Protein AF-A0A2N2NJA1-F1 (afdb_monomer_lite)

Structure (mmCIF, N/CA/C/O backbone):
data_AF-A0A2N2NJA1-F1
#
_entry.id   AF-A0A2N2NJA1-F1
#
loop_
_atom_site.group_PDB
_atom_site.id
_atom_site.type_symbol
_atom_site.label_atom_id
_atom_site.label_alt_id
_atom_site.label_comp_id
_atom_site.label_asym_id
_atom_site.label_entity_id
_atom_site.label_seq_id
_atom_site.pdbx_PDB_ins_code
_atom_site.Cartn_x
_atom_site.Cartn_y
_atom_site.Cartn_z
_atom_site.occupancy
_atom_site.B_iso_or_equiv
_atom_site.auth_seq_id
_atom_site.auth_comp_id
_atom_site.auth_asym_id
_atom_site.auth_atom_id
_atom_site.pdbx_PDB_model_num
ATOM 1 N N . MET A 1 1 ? 4.475 19.024 49.375 1.00 38.53 1 MET A N 1
ATOM 2 C CA . MET A 1 1 ? 3.681 17.784 49.517 1.00 38.53 1 MET A CA 1
ATOM 3 C C . MET A 1 1 ? 2.568 17.840 48.482 1.00 38.53 1 MET A C 1
ATOM 5 O O . MET A 1 1 ? 1.763 18.759 48.555 1.00 38.53 1 MET A O 1
ATOM 9 N N . GLN A 1 2 ? 2.569 16.959 47.482 1.00 40.44 2 GLN A N 1
ATOM 10 C CA . GLN A 1 2 ? 1.520 16.922 46.457 1.00 40.44 2 GLN A CA 1
ATOM 11 C C . GLN A 1 2 ? 0.350 16.082 46.986 1.00 40.44 2 GLN A C 1
ATOM 13 O O . GLN A 1 2 ? 0.560 14.959 47.439 1.00 40.44 2 GLN A O 1
ATOM 18 N N . LYS A 1 3 ? -0.854 16.667 47.030 1.00 52.31 3 LYS A N 1
ATOM 19 C CA . LYS A 1 3 ? -2.082 15.993 47.488 1.00 52.31 3 LYS A CA 1
ATOM 20 C C . LYS A 1 3 ? -2.461 14.851 46.528 1.00 52.31 3 LYS A C 1
ATOM 22 O O . LYS A 1 3 ? -2.236 15.004 45.327 1.00 52.31 3 LYS A O 1
ATOM 27 N N . PRO A 1 4 ? -3.072 13.757 47.019 1.00 56.44 4 PRO A N 1
ATOM 28 C CA . PRO A 1 4 ? -3.622 12.726 46.154 1.00 56.44 4 PRO A CA 1
ATOM 29 C C . PRO A 1 4 ? -4.902 13.281 45.522 1.00 56.44 4 PRO A C 1
ATOM 31 O O . PRO A 1 4 ? -5.932 13.390 46.183 1.00 56.44 4 PRO A O 1
ATOM 34 N N . ASN A 1 5 ? -4.822 13.681 44.257 1.00 60.69 5 ASN A N 1
ATOM 35 C CA . ASN A 1 5 ? -6.007 13.897 43.439 1.00 60.69 5 ASN A CA 1
ATOM 36 C C . ASN A 1 5 ? -6.287 12.561 42.762 1.00 60.69 5 ASN A C 1
ATOM 38 O O . ASN A 1 5 ? -5.685 12.236 41.738 1.00 60.69 5 ASN A O 1
ATOM 42 N N . THR A 1 6 ? -7.110 11.736 43.395 1.00 80.25 6 THR A N 1
ATOM 43 C CA . THR A 1 6 ? -7.507 10.454 42.823 1.00 80.25 6 THR A CA 1
ATOM 44 C C . THR A 1 6 ? -8.444 10.739 41.652 1.00 80.25 6 THR A C 1
ATOM 46 O O . THR A 1 6 ? -9.477 11.371 41.812 1.00 80.25 6 THR A O 1
ATOM 49 N N . VAL A 1 7 ? -8.049 10.346 40.445 1.00 90.50 7 VAL A N 1
ATOM 50 C CA . VAL A 1 7 ? -8.940 10.316 39.276 1.00 90.50 7 VAL A CA 1
ATOM 51 C C . VAL A 1 7 ? -9.662 8.974 39.315 1.00 90.50 7 VAL A C 1
ATOM 53 O O . VAL A 1 7 ? -8.990 7.961 39.492 1.00 90.50 7 VAL A O 1
ATOM 56 N N . GLN A 1 8 ? -10.981 8.937 39.152 1.00 91.88 8 GLN A N 1
ATOM 57 C CA . GLN A 1 8 ? -11.720 7.713 38.854 1.00 91.88 8 GLN A CA 1
ATOM 58 C C . GLN A 1 8 ? -11.990 7.631 37.357 1.00 91.88 8 GLN A C 1
ATOM 60 O O . GLN A 1 8 ? -12.414 8.604 36.737 1.00 91.88 8 GLN A O 1
ATOM 65 N N . TRP A 1 9 ? -11.782 6.447 36.801 1.00 95.06 9 TRP A N 1
ATOM 66 C CA . TRP A 1 9 ? -12.077 6.133 35.416 1.00 95.06 9 TRP A CA 1
ATOM 67 C C . TRP A 1 9 ? -13.339 5.289 35.337 1.00 95.06 9 TRP A C 1
ATOM 69 O O . TRP A 1 9 ? -13.495 4.309 36.071 1.00 95.06 9 TRP A O 1
ATOM 79 N N . THR A 1 10 ? -14.237 5.662 34.436 1.00 95.94 10 THR A N 1
ATOM 80 C CA . THR A 1 10 ? -15.473 4.928 34.171 1.00 95.94 10 THR A CA 1
ATOM 81 C C . THR A 1 10 ? -15.670 4.739 32.678 1.00 95.94 10 THR A C 1
ATOM 83 O O . THR A 1 10 ? -15.281 5.578 31.870 1.00 95.94 10 THR A O 1
ATOM 86 N N . SER A 1 11 ? -16.281 3.626 32.313 1.00 97.81 11 SER A N 1
ATOM 87 C CA . SER A 1 11 ? -16.855 3.382 31.007 1.00 97.81 11 SER A CA 1
ATOM 88 C C . SER A 1 11 ? -18.371 3.508 31.103 1.00 97.81 11 SER A C 1
ATOM 90 O O . SER A 1 11 ? -18.987 2.924 31.994 1.00 97.81 11 SER A O 1
ATOM 92 N N . SER A 1 12 ? -18.992 4.177 30.131 1.00 97.94 12 SER A N 1
ATOM 93 C CA . SER A 1 12 ? -20.454 4.189 29.980 1.00 97.94 12 SER A CA 1
ATOM 94 C C . SER A 1 12 ? -21.080 2.802 29.798 1.00 97.94 12 SER A C 1
ATOM 96 O O . SER A 1 12 ? -22.295 2.674 29.920 1.00 97.94 12 SER A O 1
ATOM 98 N N . ARG A 1 13 ? -20.276 1.788 29.456 1.00 97.31 13 ARG A N 1
ATOM 99 C CA . ARG A 1 13 ? -20.722 0.420 29.185 1.00 97.31 13 ARG A CA 1
ATOM 100 C C . ARG A 1 13 ? -20.289 -0.563 30.271 1.00 97.31 13 ARG A C 1
ATOM 102 O O . ARG A 1 13 ? -21.119 -1.344 30.721 1.00 97.31 13 ARG A O 1
ATOM 109 N N . ASP A 1 14 ? -19.041 -0.466 30.730 1.00 97.69 14 ASP A N 1
ATOM 110 C CA . ASP A 1 14 ? -18.463 -1.434 31.679 1.00 97.69 14 ASP A CA 1
ATOM 111 C C . ASP A 1 14 ? -18.430 -0.937 33.133 1.00 97.69 14 ASP A C 1
ATOM 113 O O . ASP A 1 14 ? -18.094 -1.686 34.047 1.00 97.69 14 ASP A O 1
ATOM 117 N N . GLY A 1 15 ? -18.803 0.320 33.386 1.00 96.88 15 GLY A N 1
ATOM 118 C CA . GLY A 1 15 ? -18.785 0.893 34.730 1.00 96.88 15 GLY A CA 1
ATOM 119 C C . GLY A 1 15 ? -17.382 1.306 35.181 1.00 96.88 15 GLY A C 1
ATOM 120 O O . GLY A 1 15 ? -16.620 1.877 34.406 1.00 96.88 15 GLY A O 1
ATOM 121 N N . ILE A 1 16 ? -17.052 1.115 36.461 1.00 94.88 16 ILE A N 1
ATOM 122 C CA . ILE A 1 16 ? -15.788 1.601 37.043 1.00 94.88 16 ILE A CA 1
ATOM 123 C C . ILE A 1 16 ? -14.611 0.774 36.519 1.00 94.88 16 ILE A C 1
ATOM 125 O O . ILE A 1 16 ? -14.567 -0.435 36.715 1.00 94.88 16 ILE A O 1
ATOM 129 N N . LEU A 1 17 ? -13.630 1.452 35.921 1.00 95.50 17 LEU A N 1
ATOM 130 C CA . LEU A 1 17 ? -12.418 0.840 35.367 1.00 95.50 17 LEU A CA 1
ATOM 131 C C . LEU A 1 17 ? -11.232 0.882 36.338 1.00 95.50 17 LEU A C 1
ATOM 133 O O . LEU A 1 17 ? -10.314 0.074 36.238 1.00 95.50 17 LEU A O 1
ATOM 137 N N . GLY A 1 18 ? -11.227 1.838 37.270 1.00 92.44 18 GLY A N 1
ATOM 138 C CA . GLY A 1 18 ? -10.172 1.976 38.272 1.00 92.44 18 GLY A CA 1
ATOM 139 C C . GLY A 1 18 ? -9.941 3.417 38.711 1.00 92.44 18 GLY A C 1
ATOM 140 O O . GLY A 1 18 ? -10.700 4.323 38.361 1.00 92.44 18 GLY A O 1
ATOM 141 N N . THR A 1 19 ? -8.877 3.633 39.485 1.00 90.75 19 THR A N 1
ATOM 142 C CA . THR A 1 19 ? -8.461 4.958 39.957 1.00 90.75 19 THR A CA 1
ATOM 143 C C . THR A 1 19 ? -6.969 5.206 39.726 1.00 90.75 19 THR A C 1
ATOM 145 O O . THR A 1 19 ? -6.176 4.270 39.655 1.00 90.75 19 THR A O 1
ATOM 148 N N . GLY A 1 20 ? -6.579 6.477 39.620 1.00 88.69 20 GLY A N 1
ATOM 149 C CA . GLY A 1 20 ? -5.194 6.912 39.427 1.00 88.69 20 GLY A CA 1
ATOM 150 C C . GLY A 1 20 ? -4.976 7.692 38.132 1.00 88.69 20 GLY A C 1
ATOM 151 O O . GLY A 1 20 ? -5.863 7.808 37.293 1.00 88.69 20 GLY A O 1
ATOM 152 N N . HIS A 1 21 ? -3.778 8.254 37.968 1.00 88.44 21 HIS A N 1
ATOM 153 C CA . HIS A 1 21 ? -3.430 9.033 36.771 1.00 88.44 21 HIS A CA 1
ATOM 154 C C . HIS A 1 21 ? -3.369 8.184 35.495 1.00 88.44 21 HIS A C 1
ATOM 156 O O . HIS A 1 21 ? -3.568 8.710 34.405 1.00 88.44 21 HIS A O 1
ATOM 162 N N . ILE A 1 22 ? -3.084 6.889 35.641 1.00 89.38 22 ILE A N 1
ATOM 163 C CA . ILE A 1 22 ? -3.019 5.901 34.567 1.00 89.38 22 ILE A CA 1
ATOM 164 C C . ILE A 1 22 ? -3.799 4.678 35.043 1.00 89.38 22 ILE A C 1
ATOM 166 O O . ILE A 1 22 ? -3.630 4.251 36.186 1.00 89.38 22 ILE A O 1
ATOM 170 N N . ILE A 1 23 ? -4.615 4.113 34.159 1.00 93.00 23 ILE A N 1
ATOM 171 C CA . ILE A 1 23 ? -5.226 2.793 34.325 1.00 93.00 23 ILE A CA 1
ATOM 172 C C . ILE A 1 23 ? -4.765 1.878 33.192 1.00 93.00 23 ILE A C 1
ATOM 174 O O . ILE A 1 23 ? -4.413 2.335 32.105 1.00 93.00 23 ILE A O 1
ATOM 178 N N . THR A 1 24 ? -4.768 0.577 33.448 1.00 94.31 24 THR A N 1
ATOM 179 C CA . THR A 1 24 ? -4.559 -0.453 32.430 1.00 94.31 24 THR A CA 1
ATOM 180 C C . THR A 1 24 ? -5.738 -1.404 32.512 1.00 94.31 24 THR A C 1
ATOM 182 O O . THR A 1 24 ? -6.000 -1.960 33.574 1.00 94.31 24 THR A O 1
ATOM 185 N N . VAL A 1 25 ? -6.460 -1.545 31.404 1.00 93.25 25 VAL A N 1
ATOM 186 C CA . VAL A 1 25 ? -7.663 -2.374 31.279 1.00 93.25 25 VAL A CA 1
ATOM 187 C C . VAL A 1 25 ? -7.468 -3.247 30.047 1.00 93.25 25 VAL A C 1
ATOM 189 O O . VAL A 1 25 ? -6.997 -2.751 29.023 1.00 93.25 25 VAL A O 1
ATOM 192 N N . SER A 1 26 ? -7.774 -4.537 30.148 1.00 91.50 26 SER A N 1
ATOM 193 C CA . SER A 1 26 ? -7.537 -5.519 29.074 1.00 91.50 26 SER A CA 1
ATOM 194 C C . SER A 1 26 ? -8.806 -6.237 28.614 1.00 91.50 26 SER A C 1
ATOM 196 O O . SER A 1 26 ? -8.737 -7.132 27.779 1.00 91.50 26 SER A O 1
ATOM 198 N N . ASP A 1 27 ? -9.947 -5.876 29.188 1.00 90.25 27 ASP A N 1
ATOM 199 C CA . ASP A 1 27 ? -11.196 -6.631 29.150 1.00 90.25 27 ASP A CA 1
ATOM 200 C C . ASP A 1 27 ? -12.423 -5.728 28.949 1.00 90.25 27 ASP A C 1
ATOM 202 O O . ASP A 1 27 ? -13.521 -6.072 29.383 1.00 90.25 27 ASP A O 1
ATOM 206 N N . LEU A 1 28 ? -12.254 -4.585 28.266 1.00 95.69 28 LEU A N 1
ATOM 207 C CA . LEU A 1 28 ? -13.400 -3.784 27.833 1.00 95.69 28 LEU A CA 1
ATOM 208 C C . LEU A 1 28 ? -14.323 -4.627 26.944 1.00 95.69 28 LEU A C 1
ATOM 210 O O . LEU A 1 28 ? -13.854 -5.350 26.060 1.00 95.69 28 LEU A O 1
ATOM 214 N N . SER A 1 29 ? -15.631 -4.540 27.181 1.00 95.38 29 SER A N 1
ATOM 215 C CA . SER A 1 29 ? -16.606 -5.288 26.383 1.00 95.38 29 SER A CA 1
ATOM 216 C C . SER A 1 29 ? -16.681 -4.763 24.943 1.00 95.38 29 SER A C 1
ATOM 218 O O . SER A 1 29 ? -16.246 -3.666 24.638 1.00 95.38 29 SER A O 1
ATOM 220 N N . ILE A 1 30 ? -17.225 -5.550 24.015 1.00 93.25 30 ILE A N 1
ATOM 221 C CA . ILE A 1 30 ? -17.385 -5.118 22.617 1.00 93.25 30 ILE A CA 1
ATOM 222 C C . ILE A 1 30 ? -18.479 -4.047 22.529 1.00 93.25 30 ILE A C 1
ATOM 224 O O . ILE A 1 30 ? -19.576 -4.244 23.065 1.00 93.25 30 ILE A O 1
ATOM 228 N N . GLY A 1 31 ? -18.211 -2.959 21.809 1.00 93.94 31 GLY A N 1
ATOM 229 C CA . GLY A 1 31 ? -19.130 -1.870 21.488 1.00 93.94 31 GLY A CA 1
ATOM 230 C C . GLY A 1 31 ? -18.516 -0.482 21.686 1.00 93.94 31 GLY A C 1
ATOM 231 O O . GLY A 1 31 ? -17.320 -0.319 21.904 1.00 93.94 31 GLY A O 1
ATOM 232 N N . VAL A 1 32 ? -19.356 0.552 21.624 1.00 96.19 32 VAL A N 1
ATOM 233 C CA . VAL A 1 32 ? -18.946 1.940 21.884 1.00 96.19 32 VAL A CA 1
ATOM 234 C C . VAL A 1 32 ? -18.864 2.207 23.392 1.00 96.19 32 VAL A C 1
ATOM 236 O O . VAL A 1 32 ? -19.832 1.983 24.125 1.00 96.19 32 VAL A O 1
ATOM 239 N N . HIS A 1 33 ? -17.736 2.762 23.845 1.00 97.94 33 HIS A N 1
ATOM 240 C CA . HIS A 1 33 ? -17.514 3.234 25.212 1.00 97.94 33 HIS A CA 1
ATOM 241 C C . HIS A 1 33 ? -17.271 4.738 25.202 1.00 97.94 33 HIS A C 1
ATOM 243 O O . HIS A 1 33 ? -16.415 5.244 24.478 1.00 97.94 33 HIS A O 1
ATOM 249 N N . ARG A 1 34 ? -17.949 5.453 26.098 1.00 97.81 34 ARG A N 1
ATOM 250 C CA . ARG A 1 34 ? -17.476 6.747 26.577 1.00 97.81 34 ARG A CA 1
ATOM 251 C C . ARG A 1 34 ? -16.635 6.493 27.821 1.00 97.81 34 ARG A C 1
ATOM 253 O O . ARG A 1 34 ? -17.175 6.092 28.852 1.00 97.81 34 ARG A O 1
ATOM 260 N N . ILE A 1 35 ? -15.326 6.673 27.696 1.00 97.94 35 ILE A N 1
ATOM 261 C CA . ILE A 1 35 ? -14.374 6.557 28.798 1.00 97.94 35 ILE A CA 1
ATOM 262 C C . ILE A 1 35 ? -14.242 7.932 29.433 1.00 97.94 35 ILE A C 1
ATOM 264 O O . ILE A 1 35 ? -13.828 8.880 28.770 1.00 97.94 35 ILE A O 1
ATOM 268 N N . GLN A 1 36 ? -14.619 8.042 30.700 1.00 95.94 36 GLN A N 1
ATOM 269 C CA . GLN A 1 36 ? -14.638 9.286 31.454 1.00 95.94 36 GLN A CA 1
ATOM 270 C C . GLN A 1 36 ? -13.649 9.210 32.613 1.00 95.94 36 GLN A C 1
ATOM 272 O O . GLN A 1 36 ? -13.695 8.273 33.414 1.00 95.94 36 GLN A O 1
ATOM 277 N N . ALA A 1 37 ? -12.793 10.222 32.710 1.00 95.06 37 ALA A N 1
ATOM 278 C CA . ALA A 1 37 ? -11.932 10.457 33.857 1.00 95.06 37 ALA A CA 1
ATOM 279 C C . ALA A 1 37 ? -12.557 11.565 34.705 1.00 95.06 37 ALA A C 1
ATOM 281 O O . ALA A 1 37 ? -12.889 12.623 34.175 1.00 95.06 37 ALA A O 1
ATOM 282 N N . GLU A 1 38 ? -12.706 11.348 36.007 1.00 92.75 38 GLU A N 1
ATOM 283 C CA . GLU A 1 38 ? -13.283 12.333 36.919 1.00 92.75 38 GLU A CA 1
ATOM 284 C C . GLU A 1 38 ? -12.456 12.467 38.202 1.00 92.75 38 GLU A C 1
ATOM 286 O O . GLU A 1 38 ? -12.066 11.469 38.806 1.00 92.75 38 GLU A O 1
ATOM 291 N N . LEU A 1 39 ? -12.187 13.700 38.643 1.00 90.75 39 LEU A N 1
ATOM 292 C CA . LEU A 1 39 ? -11.488 13.948 39.905 1.00 90.75 39 LEU A CA 1
ATOM 293 C C . LEU A 1 39 ? -12.386 13.662 41.119 1.00 90.75 39 LEU A C 1
ATOM 295 O O . LEU A 1 39 ? -13.427 14.296 41.296 1.00 90.75 39 LEU A O 1
ATOM 299 N N . CYS A 1 40 ? -11.922 12.788 42.013 1.00 83.44 40 CYS A N 1
ATOM 300 C CA . CYS A 1 40 ? -12.474 12.579 43.349 1.00 83.44 40 CYS A CA 1
ATOM 301 C C . CYS A 1 40 ? -11.474 12.968 44.450 1.00 83.44 40 CYS A C 1
ATOM 303 O O . CYS A 1 40 ? -10.266 13.112 44.229 1.00 83.44 40 CYS A O 1
ATOM 305 N N . ASN A 1 41 ? -11.988 13.186 45.661 1.00 79.62 41 ASN A N 1
ATOM 306 C CA . ASN A 1 41 ? -11.155 13.411 46.838 1.00 79.62 41 ASN A CA 1
ATOM 307 C C . ASN A 1 41 ? -10.485 12.099 47.296 1.00 79.62 41 ASN A C 1
ATOM 309 O O . ASN A 1 41 ? -10.813 11.012 46.830 1.00 79.62 41 ASN A O 1
ATOM 313 N N . SER A 1 42 ? -9.587 12.179 48.280 1.00 75.00 42 SER A N 1
ATOM 314 C CA . SER A 1 42 ? -8.864 11.013 48.813 1.00 75.00 42 SER A CA 1
ATOM 315 C C . SER A 1 42 ? -9.744 9.928 49.453 1.00 75.00 42 SER A C 1
ATOM 317 O O . SER A 1 42 ? -9.226 8.880 49.826 1.00 75.00 42 SER A O 1
ATOM 319 N N . GLN A 1 43 ? -11.038 10.189 49.643 1.00 77.06 43 GLN A N 1
ATOM 320 C CA . GLN A 1 43 ? -12.034 9.249 50.161 1.00 77.06 43 GLN A CA 1
ATOM 321 C C . GLN A 1 43 ? -12.884 8.633 49.033 1.00 77.06 43 GLN A C 1
ATOM 323 O O . GLN A 1 43 ? -13.770 7.833 49.313 1.00 77.06 43 GLN A O 1
ATOM 328 N N . GLY A 1 44 ? -12.603 8.970 47.767 1.00 75.06 44 GLY A N 1
ATOM 329 C CA . GLY A 1 44 ? -13.356 8.511 46.599 1.00 75.06 44 GLY A CA 1
ATOM 330 C C . GLY A 1 44 ? -14.627 9.316 46.325 1.00 75.06 44 GLY A C 1
ATOM 331 O O . GLY A 1 44 ? -15.430 8.915 45.489 1.00 75.06 44 GLY A O 1
ATOM 332 N N . GLU A 1 45 ? -14.827 10.445 47.005 1.00 81.81 45 GLU A N 1
ATOM 333 C CA . GLU A 1 45 ? -16.034 11.254 46.852 1.00 81.81 45 GLU A CA 1
ATOM 334 C C . GLU A 1 45 ? -15.857 12.292 45.743 1.00 81.81 45 GLU A C 1
ATOM 336 O O . GLU A 1 45 ? -14.848 13.006 45.674 1.00 81.81 45 GLU A O 1
ATOM 341 N N . PHE A 1 46 ? -16.865 12.396 44.883 1.00 83.00 46 PHE A N 1
ATOM 342 C CA . PHE A 1 46 ? -16.923 13.395 43.824 1.00 83.00 46 PHE A CA 1
ATOM 343 C C . PHE A 1 46 ? -17.462 14.718 44.342 1.00 83.00 46 PHE A C 1
ATOM 345 O O . PHE A 1 46 ? -18.216 14.784 45.314 1.00 83.00 46 PHE A O 1
ATOM 352 N N . THR A 1 47 ? -17.119 15.800 43.646 1.00 77.88 47 THR A N 1
ATOM 353 C CA . THR A 1 47 ? -17.868 17.042 43.828 1.00 77.88 47 THR A CA 1
ATOM 354 C C . THR A 1 47 ? -19.303 16.816 43.362 1.00 77.88 47 THR A C 1
ATOM 356 O O . THR A 1 47 ? -19.507 16.254 42.291 1.00 77.88 47 THR A O 1
ATOM 359 N N . ASN A 1 48 ? -20.289 17.333 44.094 1.00 76.75 48 ASN A N 1
ATOM 360 C CA . ASN A 1 48 ? -21.713 17.172 43.760 1.00 76.75 48 ASN A CA 1
ATOM 361 C C . ASN A 1 48 ? -22.105 17.669 42.354 1.00 76.75 48 ASN A C 1
ATOM 363 O O . ASN A 1 48 ? -23.225 17.433 41.917 1.00 76.75 48 ASN A O 1
ATOM 367 N N . ASN A 1 49 ? -21.223 18.406 41.672 1.00 77.94 49 ASN A N 1
ATOM 368 C CA . ASN A 1 49 ? -21.486 18.998 40.366 1.00 77.94 49 ASN A CA 1
ATOM 369 C C . ASN A 1 49 ? -20.623 18.401 39.237 1.00 77.94 49 ASN A C 1
ATOM 371 O O . ASN A 1 49 ? -20.672 18.912 38.125 1.00 77.94 49 ASN A O 1
ATOM 375 N N . HIS A 1 50 ? -19.817 17.363 39.521 1.00 79.00 50 HIS A N 1
ATOM 376 C CA . HIS A 1 50 ? -19.008 16.609 38.548 1.00 79.00 50 HIS A CA 1
ATOM 377 C C . HIS A 1 50 ? -18.236 17.484 37.529 1.00 79.00 50 HIS A C 1
ATOM 379 O O . HIS A 1 50 ? -18.049 17.105 36.374 1.00 79.00 50 HIS A O 1
ATOM 385 N N . LEU A 1 51 ? -17.811 18.693 37.93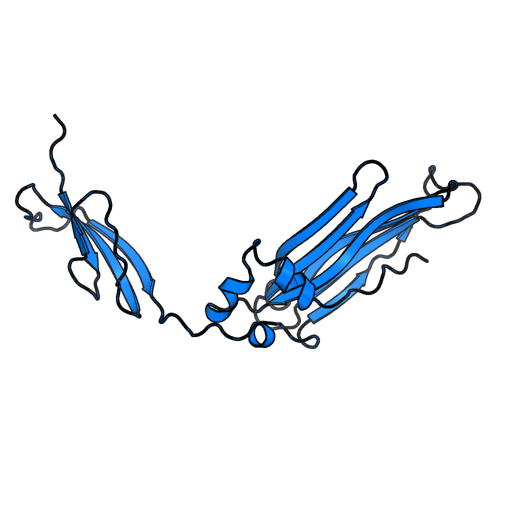1 1.00 80.56 51 LEU A N 1
ATOM 386 C CA . LEU A 1 51 ? -17.291 19.724 37.013 1.00 80.56 51 LEU A CA 1
ATOM 387 C C . LEU A 1 51 ? -15.885 19.423 36.486 1.00 80.56 51 LEU A C 1
ATOM 389 O O . LEU A 1 51 ? -15.439 20.048 35.527 1.00 80.56 51 LEU A O 1
ATOM 393 N N . TYR A 1 52 ? -15.176 18.501 37.131 1.00 88.06 52 TYR A N 1
ATOM 394 C CA . TYR A 1 52 ? -13.798 18.158 36.807 1.00 88.06 52 TYR A CA 1
ATOM 395 C C . TYR A 1 52 ? -13.734 16.761 36.205 1.00 88.06 52 TYR A C 1
ATOM 397 O O . TYR A 1 52 ? -13.211 15.825 36.815 1.00 88.06 52 TYR A O 1
ATOM 405 N N . GLN A 1 53 ? -14.304 16.649 35.012 1.00 91.69 53 GLN A N 1
ATOM 406 C CA . GLN A 1 53 ? -14.306 15.438 34.211 1.00 91.69 53 GLN A CA 1
ATOM 407 C C . GLN A 1 53 ? -13.897 15.750 32.773 1.00 91.69 53 GLN A C 1
ATOM 409 O O . GLN A 1 53 ? -14.124 16.859 32.288 1.00 91.69 53 GLN A O 1
ATOM 414 N N . ASP A 1 54 ? -13.353 14.755 32.089 1.00 95.00 54 ASP A N 1
ATOM 415 C CA . ASP A 1 54 ? -13.213 14.756 30.636 1.00 95.00 54 ASP A CA 1
ATOM 416 C C . ASP A 1 54 ? -13.499 13.349 30.107 1.00 95.00 54 ASP A C 1
ATOM 418 O O . ASP A 1 54 ? -13.455 12.370 30.863 1.00 95.00 54 ASP A O 1
ATOM 422 N N . SER A 1 55 ? -13.834 13.233 28.827 1.00 96.25 55 SER A N 1
ATOM 423 C CA . SER A 1 55 ? -14.177 11.947 28.234 1.00 96.25 55 SER A CA 1
ATOM 424 C C . SER A 1 55 ? -13.713 11.800 26.798 1.00 96.25 55 SER A C 1
ATOM 426 O O . SER A 1 55 ? -13.836 12.726 26.002 1.00 96.25 55 SER A O 1
ATOM 428 N N . ILE A 1 56 ? -13.312 10.582 26.453 1.00 97.25 56 ILE A N 1
ATOM 429 C CA . ILE A 1 56 ? -13.051 10.146 25.085 1.00 97.25 56 ILE A CA 1
ATOM 430 C C . ILE A 1 56 ? -14.063 9.073 24.687 1.00 97.25 56 ILE A C 1
ATOM 432 O O . ILE A 1 56 ? -14.517 8.285 25.520 1.00 97.25 56 ILE A O 1
ATOM 436 N N . GLN A 1 57 ? -14.424 9.046 23.410 1.00 97.56 57 GLN A N 1
ATOM 437 C CA . GLN A 1 57 ? -15.187 7.950 22.834 1.00 97.56 57 GLN A CA 1
ATOM 438 C C . GLN A 1 57 ? -14.230 6.991 22.133 1.00 97.56 57 GLN A C 1
ATOM 440 O O . GLN A 1 57 ? -13.401 7.417 21.331 1.00 97.56 57 GLN A O 1
ATOM 445 N N . ILE A 1 58 ? -14.356 5.707 22.445 1.00 95.31 58 ILE A N 1
ATOM 446 C CA . ILE A 1 58 ? -13.662 4.616 21.762 1.00 95.31 58 ILE A CA 1
ATOM 447 C C . ILE A 1 58 ? -14.689 3.562 21.360 1.00 95.31 58 ILE A C 1
ATOM 449 O O . ILE A 1 58 ? -15.744 3.446 21.986 1.00 95.31 58 ILE A O 1
ATOM 453 N N . GLU A 1 59 ? -14.380 2.782 20.336 1.00 93.75 59 GLU A N 1
ATOM 454 C CA . GLU A 1 59 ? -15.177 1.626 19.944 1.00 93.75 59 GLU A CA 1
ATOM 455 C C . GLU A 1 59 ? -14.298 0.379 20.001 1.00 93.75 59 GLU A C 1
ATOM 457 O O . GLU A 1 59 ? -13.197 0.353 19.450 1.00 93.75 59 GLU A O 1
ATOM 462 N 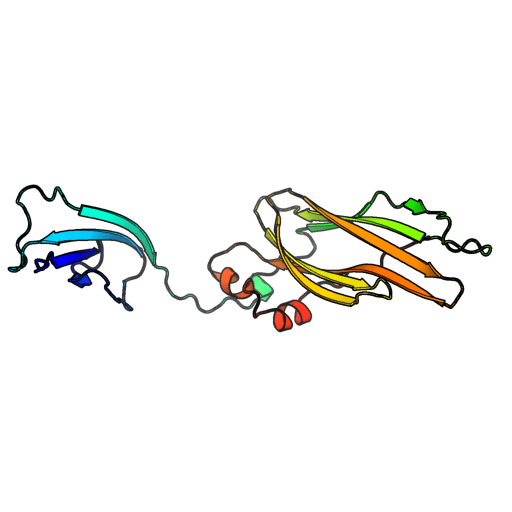N . ILE A 1 60 ? -14.763 -0.617 20.751 1.00 93.25 60 ILE A N 1
ATOM 463 C CA . ILE A 1 60 ? -14.125 -1.918 20.915 1.00 93.25 60 ILE A CA 1
ATOM 464 C C . ILE A 1 60 ? -14.862 -2.898 20.014 1.00 93.25 60 ILE A C 1
ATOM 466 O O . ILE A 1 60 ? -16.082 -3.014 20.088 1.00 93.25 60 ILE A O 1
ATOM 470 N N . TYR A 1 61 ? -14.132 -3.633 19.189 1.00 82.25 61 TYR A N 1
ATOM 471 C CA . TYR A 1 61 ? -14.706 -4.630 18.292 1.00 82.25 61 TYR A CA 1
ATOM 472 C C . TYR A 1 61 ? -14.379 -6.034 18.787 1.00 82.25 61 TYR A C 1
ATOM 474 O O . TYR A 1 61 ? -13.411 -6.235 19.526 1.00 82.25 61 TYR A O 1
ATOM 482 N N . GLU A 1 62 ? -15.190 -7.014 18.383 1.00 80.31 62 GLU A N 1
ATOM 483 C CA . GLU A 1 62 ? -14.789 -8.407 18.540 1.00 80.31 62 GLU A CA 1
ATOM 484 C C . GLU A 1 62 ? -13.476 -8.598 17.791 1.00 80.31 62 GLU A C 1
ATOM 486 O O . GLU A 1 62 ? -13.305 -8.088 16.682 1.00 80.31 62 GLU A O 1
ATOM 491 N N . LYS A 1 63 ? -12.528 -9.309 18.403 1.00 64.62 63 LYS A N 1
ATOM 492 C CA . LYS A 1 63 ? -11.331 -9.716 17.680 1.00 64.62 63 LYS A CA 1
ATOM 493 C C . LYS A 1 63 ? -11.782 -10.695 16.596 1.00 64.62 63 LYS A C 1
ATOM 495 O O . LYS A 1 63 ? -11.939 -11.878 16.885 1.00 64.62 63 LYS A O 1
ATOM 500 N N . ALA A 1 64 ? -12.009 -10.191 15.385 1.00 58.66 64 ALA A N 1
ATOM 501 C CA . ALA A 1 64 ? -12.342 -11.013 14.234 1.00 58.66 64 ALA A CA 1
ATOM 502 C C . ALA A 1 64 ? -11.260 -12.086 14.054 1.00 58.66 64 ALA A C 1
ATOM 504 O O . ALA A 1 64 ? -10.065 -11.821 14.256 1.00 58.66 64 ALA A O 1
ATOM 505 N N . GLU A 1 65 ? -11.661 -13.305 13.682 1.00 61.59 65 GLU A N 1
ATOM 506 C CA . GLU A 1 65 ? -10.694 -14.212 13.073 1.00 61.59 65 GLU A CA 1
ATOM 507 C C . GLU A 1 65 ? -10.106 -13.476 11.865 1.00 61.59 65 GLU A C 1
ATOM 509 O O . GLU A 1 65 ? -10.872 -12.913 11.081 1.00 61.59 65 GLU A O 1
ATOM 514 N N . PRO A 1 66 ? -8.772 -13.378 11.744 1.00 63.84 66 PRO A N 1
ATOM 515 C CA . PRO A 1 66 ? -8.179 -12.604 10.671 1.00 63.84 66 PRO A CA 1
ATOM 516 C C . PRO A 1 66 ? -8.675 -13.166 9.339 1.00 63.84 66 PRO A C 1
ATOM 518 O O . PRO A 1 66 ? -8.442 -14.342 9.046 1.00 63.84 66 PRO A O 1
ATOM 521 N N . LEU A 1 67 ? -9.370 -12.334 8.552 1.00 67.88 67 LEU A N 1
ATOM 522 C CA . LEU A 1 67 ? -9.650 -12.648 7.156 1.00 67.88 67 LEU A CA 1
ATOM 523 C C . LEU A 1 67 ? -8.345 -13.091 6.509 1.00 67.88 67 LEU A C 1
ATOM 525 O O . LEU A 1 67 ? -7.329 -12.431 6.691 1.00 67.88 67 LEU A O 1
ATOM 529 N N . ALA A 1 68 ? -8.359 -14.174 5.736 1.00 85.94 68 ALA A N 1
ATOM 530 C CA . ALA A 1 68 ? -7.204 -14.500 4.912 1.00 85.94 68 ALA A CA 1
ATOM 531 C C . ALA A 1 68 ? -6.871 -13.279 4.031 1.00 85.94 68 ALA A C 1
ATOM 533 O O . ALA A 1 68 ? -7.786 -12.609 3.539 1.00 85.94 68 ALA A O 1
ATOM 534 N N . ILE A 1 69 ? -5.583 -12.952 3.866 1.00 87.31 69 ILE A N 1
ATOM 535 C CA . ILE A 1 69 ? -5.164 -11.716 3.184 1.00 87.31 69 ILE A CA 1
ATOM 536 C C . ILE A 1 69 ? -5.782 -11.606 1.783 1.00 87.31 69 ILE A C 1
ATOM 538 O O . ILE A 1 69 ? -6.089 -10.509 1.333 1.00 87.31 69 ILE A O 1
ATOM 542 N N . GLU A 1 70 ? -6.055 -12.728 1.123 1.00 90.25 70 GLU A N 1
ATOM 543 C CA . GLU A 1 70 ? -6.704 -12.810 -0.182 1.00 90.25 70 GLU A CA 1
ATOM 544 C C . GLU A 1 70 ? -8.048 -12.066 -0.232 1.00 90.25 70 GLU A C 1
ATOM 546 O O . GLU A 1 70 ? -8.387 -11.494 -1.262 1.00 90.25 70 GLU A O 1
ATOM 551 N N . ALA A 1 71 ? -8.798 -12.015 0.873 1.00 92.75 71 ALA A N 1
ATOM 552 C CA . ALA A 1 71 ? -10.055 -11.266 0.957 1.00 92.75 71 ALA A CA 1
ATOM 553 C C . ALA A 1 71 ? -9.848 -9.743 1.092 1.00 92.75 71 ALA A C 1
ATOM 555 O O . ALA A 1 71 ? -10.760 -8.957 0.803 1.00 92.75 71 ALA A O 1
ATOM 556 N N . CYS A 1 72 ? -8.655 -9.337 1.529 1.00 94.50 72 CYS A N 1
ATOM 557 C CA . CYS A 1 72 ? -8.239 -7.950 1.696 1.00 94.50 72 CYS A CA 1
ATOM 558 C C . CYS A 1 72 ? -7.596 -7.359 0.442 1.00 94.50 72 CYS A C 1
ATOM 560 O O . CYS A 1 72 ? -7.559 -6.136 0.320 1.00 94.50 72 CYS A O 1
ATOM 562 N N . ILE A 1 73 ? -7.093 -8.194 -0.470 1.00 96.75 73 ILE A N 1
ATOM 563 C CA . ILE A 1 73 ? -6.471 -7.749 -1.718 1.00 96.75 73 ILE A CA 1
ATOM 564 C C . ILE A 1 73 ? -7.531 -7.130 -2.629 1.00 96.75 73 ILE A C 1
ATOM 566 O O . ILE A 1 73 ? -8.595 -7.711 -2.856 1.00 96.75 73 ILE A O 1
ATOM 570 N N . ILE A 1 74 ? -7.228 -5.949 -3.166 1.00 97.75 74 ILE A N 1
ATOM 571 C CA . ILE A 1 74 ? -8.012 -5.354 -4.242 1.00 97.75 74 ILE A CA 1
ATOM 572 C C . ILE A 1 74 ? -7.704 -6.129 -5.532 1.00 97.75 74 ILE A C 1
ATOM 574 O O . ILE A 1 74 ? -6.536 -6.203 -5.930 1.00 97.75 74 ILE A O 1
ATOM 578 N N . PRO A 1 75 ? -8.712 -6.729 -6.185 1.00 96.25 75 PRO A N 1
ATOM 579 C CA . PRO A 1 75 ? -8.513 -7.449 -7.437 1.00 96.25 75 PRO A CA 1
ATOM 580 C C . PRO A 1 75 ? -8.080 -6.505 -8.571 1.00 96.25 75 PRO A C 1
ATOM 582 O O . PRO A 1 75 ? -8.284 -5.294 -8.511 1.00 96.25 75 PRO A O 1
ATOM 585 N N . THR A 1 76 ? -7.465 -7.059 -9.619 1.00 94.06 76 THR A N 1
ATOM 586 C CA . THR A 1 76 ? -6.874 -6.293 -10.734 1.00 94.06 76 THR A CA 1
ATOM 587 C C . THR A 1 76 ? -7.890 -5.577 -11.626 1.00 94.06 76 THR A C 1
ATOM 589 O O . THR A 1 76 ? -7.493 -4.804 -12.485 1.00 94.06 76 THR A O 1
ATOM 592 N N . ASP A 1 77 ? -9.189 -5.817 -11.454 1.00 95.94 77 ASP A N 1
ATOM 593 C CA . ASP A 1 77 ? -10.263 -5.037 -12.078 1.00 95.94 77 ASP A CA 1
ATOM 594 C C . ASP A 1 77 ? -10.658 -3.794 -11.256 1.00 95.94 77 ASP A C 1
ATOM 596 O O . ASP A 1 77 ? -11.392 -2.939 -11.751 1.00 95.94 77 ASP A O 1
ATOM 600 N N . GLY A 1 78 ? -10.150 -3.660 -10.025 1.00 97.81 78 GLY A N 1
ATOM 601 C CA . GLY A 1 78 ? -10.358 -2.503 -9.150 1.00 97.81 78 GLY A CA 1
ATOM 602 C C . GLY A 1 78 ? -9.345 -1.369 -9.335 1.00 97.81 78 GLY A C 1
ATOM 603 O O . GLY A 1 78 ? -9.504 -0.308 -8.735 1.00 97.81 78 GLY A O 1
ATOM 604 N N . TYR A 1 79 ? -8.309 -1.558 -10.150 1.00 98.38 79 TYR A N 1
ATOM 605 C CA . TYR A 1 79 ? -7.300 -0.537 -10.426 1.00 98.38 79 TYR A CA 1
ATOM 606 C C . TYR A 1 79 ? -6.668 -0.739 -11.801 1.00 98.38 79 TYR A C 1
ATOM 608 O O . TYR A 1 79 ? -6.741 -1.819 -12.382 1.00 98.38 79 TYR A O 1
ATOM 616 N N . ASP A 1 80 ? -6.010 0.297 -12.304 1.00 98.25 80 ASP A N 1
ATOM 617 C CA . ASP A 1 80 ? -5.108 0.201 -13.449 1.00 98.25 80 ASP A CA 1
ATOM 618 C C . ASP A 1 80 ? -3.799 0.934 -13.168 1.00 98.25 80 ASP A C 1
ATOM 620 O O . ASP A 1 80 ? -3.675 1.688 -12.199 1.00 98.25 80 ASP A O 1
ATOM 624 N N . TRP A 1 81 ? -2.796 0.669 -13.999 1.00 98.25 81 TRP A N 1
ATOM 625 C CA . TRP A 1 81 ? -1.545 1.405 -13.981 1.00 98.25 81 TRP A CA 1
ATOM 626 C C . TRP A 1 81 ? -0.992 1.573 -15.394 1.00 98.25 81 TRP A C 1
ATOM 628 O O . TRP A 1 81 ? -1.259 0.768 -16.291 1.00 98.25 81 TRP A O 1
ATOM 638 N N . SER A 1 82 ? -0.209 2.627 -15.588 1.00 97.94 82 SER A N 1
ATOM 639 C CA . SER A 1 82 ? 0.422 2.966 -16.862 1.00 97.94 82 SER A CA 1
ATOM 640 C C . SER A 1 82 ? 1.756 3.679 -16.646 1.00 97.94 82 SER A C 1
ATOM 642 O O . SER A 1 82 ? 2.005 4.292 -15.608 1.00 97.94 82 SER A O 1
ATOM 644 N N . TYR A 1 83 ? 2.622 3.607 -17.657 1.00 97.75 83 TYR A N 1
ATOM 645 C CA . TYR A 1 83 ? 3.723 4.553 -17.808 1.00 97.75 83 TYR A CA 1
ATOM 646 C C . TYR A 1 83 ? 3.257 5.704 -18.692 1.00 97.75 83 TYR A C 1
ATOM 648 O O . TYR A 1 83 ? 2.819 5.483 -19.823 1.00 97.75 83 TYR A O 1
ATOM 656 N N . GLU A 1 84 ? 3.360 6.923 -18.179 1.00 96.94 84 GLU A N 1
ATOM 657 C CA . GLU A 1 84 ? 2.887 8.143 -18.833 1.00 96.94 84 GLU A CA 1
ATOM 658 C C . GLU A 1 84 ? 4.013 9.151 -18.985 1.00 96.94 84 GLU A C 1
ATOM 660 O O . GLU A 1 84 ? 5.041 9.052 -18.312 1.00 96.94 84 GLU A O 1
ATOM 665 N N . ASP A 1 85 ? 3.828 10.105 -19.898 1.00 94.38 85 ASP A N 1
ATOM 666 C CA . ASP A 1 85 ? 4.816 11.148 -20.191 1.00 94.38 85 ASP A CA 1
ATOM 667 C C . ASP A 1 85 ? 6.223 10.578 -20.438 1.00 94.38 85 ASP A C 1
ATOM 669 O O . ASP A 1 85 ? 7.222 11.066 -19.910 1.00 94.38 85 ASP A O 1
ATOM 673 N N . ILE A 1 86 ? 6.300 9.494 -21.220 1.00 91.94 86 ILE A N 1
ATOM 674 C CA . ILE A 1 86 ? 7.568 8.828 -21.524 1.00 91.94 86 ILE A CA 1
ATOM 675 C C . ILE A 1 86 ? 8.431 9.766 -22.372 1.00 91.94 86 ILE A C 1
ATOM 677 O O . ILE A 1 86 ? 8.125 10.051 -23.532 1.00 91.94 86 ILE A O 1
ATOM 681 N N . GLU A 1 87 ? 9.544 10.210 -21.799 1.00 89.12 87 GLU A N 1
ATOM 682 C CA . GLU A 1 87 ? 10.503 11.100 -22.438 1.00 89.12 87 GLU A CA 1
ATOM 683 C C . GLU A 1 87 ? 11.847 10.401 -22.614 1.00 89.12 87 GLU A C 1
ATOM 685 O O . GLU A 1 87 ? 12.498 10.009 -21.642 1.00 89.12 87 GLU A O 1
ATOM 690 N N . SER A 1 88 ? 12.328 10.340 -23.855 1.00 84.88 88 SER A N 1
ATOM 691 C CA . SER A 1 88 ? 13.729 10.028 -24.130 1.00 84.88 88 SER A CA 1
ATOM 692 C C . SER A 1 88 ? 14.579 11.283 -23.935 1.00 84.88 88 SER A C 1
ATOM 694 O O . SER A 1 88 ? 14.408 12.296 -24.619 1.00 84.88 88 SER A O 1
ATOM 696 N N . ARG A 1 89 ? 15.534 11.218 -23.013 1.00 75.00 89 ARG A N 1
ATOM 697 C CA . ARG A 1 89 ? 16.521 12.263 -22.757 1.00 75.00 89 ARG A CA 1
ATOM 698 C C . ARG A 1 89 ? 17.832 11.921 -23.448 1.00 75.00 89 ARG A C 1
ATOM 700 O O . ARG A 1 89 ? 18.418 10.864 -23.239 1.00 75.00 89 ARG A O 1
ATOM 707 N N . ILE A 1 90 ? 18.332 12.878 -24.224 1.00 61.84 90 ILE A N 1
ATOM 708 C CA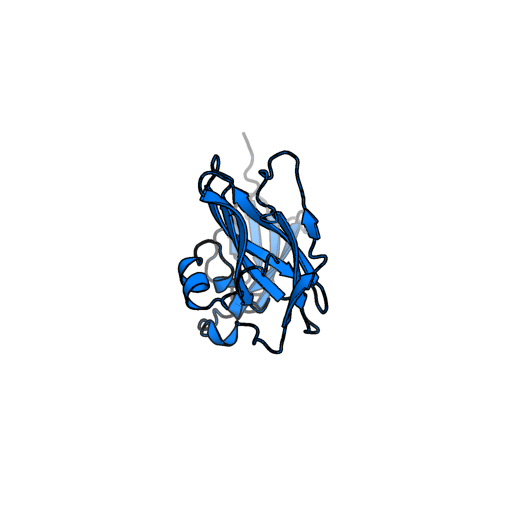 . ILE A 1 90 ? 19.695 12.864 -24.760 1.00 61.84 90 ILE A CA 1
ATOM 709 C C . ILE A 1 90 ? 20.507 13.836 -23.898 1.00 61.84 90 ILE A C 1
ATOM 711 O O . ILE A 1 90 ? 20.616 15.024 -24.198 1.00 61.84 90 ILE A O 1
ATOM 715 N N . GLY A 1 91 ? 20.982 13.360 -22.747 1.00 52.50 91 GLY A N 1
ATOM 716 C CA . GLY A 1 91 ? 21.810 14.151 -21.833 1.00 52.50 91 GLY A CA 1
ATOM 717 C C . GLY A 1 91 ? 23.276 14.211 -22.274 1.00 52.50 91 GLY A C 1
ATOM 718 O O . GLY A 1 91 ? 23.755 13.343 -22.995 1.00 52.50 91 GLY A O 1
ATOM 719 N N . THR A 1 92 ? 24.028 15.198 -21.784 1.00 50.81 92 THR A N 1
ATOM 720 C CA . THR A 1 92 ? 25.480 15.359 -22.026 1.00 50.81 92 THR A CA 1
ATOM 721 C C . THR A 1 92 ? 26.361 14.290 -21.358 1.00 50.81 92 THR A C 1
ATOM 723 O O . THR A 1 92 ? 27.559 14.248 -21.627 1.00 50.81 92 THR A O 1
ATOM 726 N N . GLY A 1 93 ? 25.786 13.428 -20.508 1.00 49.00 93 GLY A N 1
ATOM 727 C CA . GLY A 1 93 ? 26.394 12.179 -20.019 1.00 49.00 93 GLY A CA 1
ATOM 728 C C . GLY A 1 93 ? 26.054 10.949 -20.875 1.00 49.00 93 GLY A C 1
ATOM 729 O O . GLY A 1 93 ? 26.612 9.879 -20.653 1.00 49.00 93 GLY A O 1
ATOM 730 N N . GLY A 1 94 ? 25.168 11.111 -21.865 1.00 46.41 94 GLY A N 1
ATOM 731 C CA . GLY A 1 94 ? 24.926 10.147 -22.926 1.00 46.41 94 GLY A CA 1
ATOM 732 C C . GLY A 1 94 ? 26.112 10.150 -23.881 1.00 46.41 94 GLY A C 1
ATOM 733 O O . GLY A 1 94 ? 26.546 11.175 -24.406 1.00 46.41 94 GLY A O 1
ATOM 734 N N . ASN A 1 95 ? 26.685 8.982 -24.077 1.00 50.75 95 ASN A N 1
ATOM 735 C CA . ASN A 1 95 ? 27.775 8.779 -25.004 1.00 50.75 95 ASN A CA 1
ATOM 736 C C . ASN A 1 95 ? 27.314 8.759 -26.456 1.00 50.75 95 ASN A C 1
ATOM 738 O O . ASN A 1 95 ? 26.156 8.534 -26.794 1.00 50.75 95 ASN A O 1
ATOM 742 N N . ALA A 1 96 ? 28.298 8.929 -27.329 1.00 49.03 96 ALA A N 1
ATOM 743 C CA . ALA A 1 96 ? 28.218 9.006 -28.781 1.00 49.03 96 ALA A CA 1
ATOM 744 C C . ALA A 1 96 ? 27.619 7.772 -29.517 1.00 49.03 96 ALA A C 1
ATOM 746 O O . ALA A 1 96 ? 27.890 7.600 -30.704 1.00 49.03 96 ALA A O 1
ATOM 747 N N . LYS A 1 97 ? 26.836 6.905 -28.851 1.00 51.72 97 LYS A N 1
ATOM 748 C CA . LYS A 1 97 ? 26.194 5.703 -29.416 1.00 51.72 97 LYS A CA 1
ATOM 749 C C . LYS A 1 97 ? 24.664 5.773 -29.541 1.00 51.72 97 LYS A C 1
ATOM 751 O O . LYS A 1 97 ? 24.102 4.885 -30.170 1.00 51.72 97 LYS A O 1
ATOM 756 N N . GLY A 1 98 ? 24.004 6.806 -29.009 1.00 54.41 98 GLY A N 1
ATOM 757 C CA . GLY A 1 98 ? 22.556 6.991 -29.188 1.00 54.41 98 GLY A CA 1
ATOM 758 C C . GLY A 1 98 ? 21.674 6.043 -28.366 1.00 54.41 98 GLY A C 1
ATOM 759 O O . GLY A 1 98 ? 20.555 5.770 -28.783 1.00 54.41 98 GLY A O 1
ATOM 760 N N . MET A 1 99 ? 22.168 5.538 -27.229 1.00 56.03 99 MET A N 1
ATOM 761 C CA . MET A 1 99 ? 21.342 4.791 -26.275 1.00 56.03 99 MET A CA 1
ATOM 762 C C . MET A 1 99 ? 20.540 5.790 -25.425 1.00 56.03 99 MET A C 1
ATOM 764 O O . MET A 1 99 ? 21.134 6.743 -24.912 1.00 56.03 99 MET A O 1
ATOM 768 N N . PRO A 1 100 ? 19.213 5.648 -25.326 1.00 65.19 100 PRO A N 1
ATOM 769 C CA . PRO A 1 100 ? 18.379 6.644 -24.671 1.00 65.19 100 PRO A CA 1
ATOM 770 C C . PRO A 1 100 ? 18.415 6.485 -23.148 1.00 65.19 100 PRO A C 1
ATOM 772 O O . PRO A 1 100 ? 18.247 5.396 -22.608 1.00 65.19 100 PRO A O 1
ATOM 775 N N . SER A 1 101 ? 18.599 7.603 -22.444 1.00 82.75 101 SER A N 1
ATOM 776 C CA . SER A 1 101 ? 18.052 7.728 -21.094 1.00 82.75 101 SER A CA 1
ATOM 777 C C . SER A 1 101 ? 16.556 7.947 -21.233 1.00 82.75 101 SER A C 1
ATOM 779 O O . SER A 1 101 ? 16.138 8.731 -22.086 1.00 82.75 101 SER A O 1
ATOM 781 N N . CYS A 1 102 ? 15.750 7.337 -20.379 1.00 89.25 102 CYS A N 1
ATOM 782 C CA . CYS A 1 102 ? 14.316 7.576 -20.361 1.00 89.25 102 CYS A CA 1
ATOM 783 C C . CYS A 1 102 ? 13.846 7.952 -18.970 1.00 89.25 102 CYS A C 1
ATOM 785 O O . CYS A 1 102 ? 14.366 7.454 -17.969 1.00 89.25 102 CYS A O 1
ATOM 787 N N . VAL A 1 103 ? 12.834 8.806 -18.925 1.00 93.06 103 VAL A N 1
ATOM 788 C CA . VAL A 1 103 ? 12.043 9.070 -17.725 1.00 93.06 103 VAL A CA 1
ATOM 789 C C . VAL A 1 103 ? 10.567 8.923 -18.061 1.00 93.06 103 VAL A C 1
ATOM 791 O O . VAL A 1 103 ? 10.174 9.131 -19.208 1.00 93.06 103 VAL A O 1
ATOM 7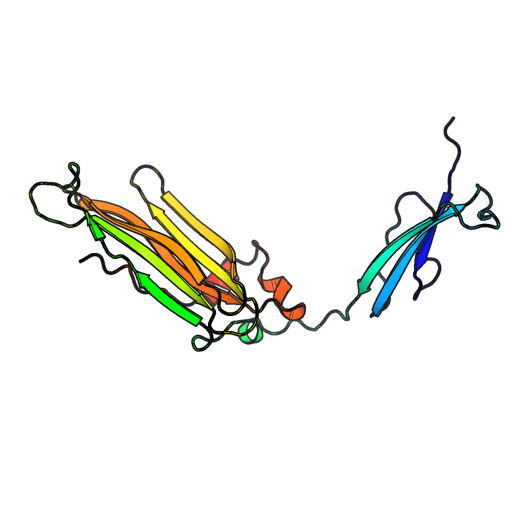94 N N . ALA A 1 104 ? 9.765 8.554 -17.074 1.00 96.12 104 ALA A N 1
ATOM 795 C CA . ALA A 1 104 ? 8.311 8.532 -17.176 1.00 96.12 104 ALA A CA 1
ATOM 796 C C . ALA A 1 104 ? 7.690 8.710 -15.792 1.00 96.12 104 ALA A C 1
ATOM 798 O O . ALA A 1 104 ? 8.377 8.597 -14.772 1.00 96.12 104 ALA A O 1
ATOM 799 N N . ASN A 1 105 ? 6.384 8.931 -15.763 1.00 97.62 105 ASN A N 1
ATOM 800 C CA . ASN A 1 105 ? 5.580 8.783 -14.562 1.00 97.62 105 ASN A CA 1
ATOM 801 C C . ASN A 1 105 ? 4.984 7.372 -14.556 1.00 97.62 105 ASN A C 1
ATOM 803 O O . ASN A 1 105 ? 4.278 6.995 -15.489 1.00 97.62 105 ASN A O 1
ATOM 807 N N . PHE A 1 106 ? 5.262 6.579 -13.523 1.00 98.19 106 PHE A N 1
ATOM 808 C CA . PHE A 1 106 ? 4.419 5.429 -13.211 1.00 98.19 106 PHE A CA 1
ATOM 809 C C . PHE A 1 106 ? 3.160 5.971 -12.545 1.00 98.19 106 PHE A C 1
ATOM 811 O O . PHE A 1 106 ? 3.270 6.616 -11.504 1.00 98.19 106 PHE A O 1
ATOM 818 N N . VAL A 1 107 ? 1.994 5.741 -13.141 1.00 98.56 107 VAL A N 1
ATOM 819 C CA . VAL A 1 107 ? 0.702 6.217 -12.641 1.00 98.56 107 VAL A CA 1
ATOM 820 C C . VAL A 1 107 ? -0.153 5.016 -12.278 1.00 98.56 107 VAL A C 1
ATOM 822 O O . VAL A 1 107 ? -0.301 4.101 -13.084 1.00 98.56 107 VAL A O 1
ATOM 825 N N . LEU A 1 108 ? -0.721 5.022 -11.076 1.00 98.69 108 LEU A N 1
ATOM 826 C CA . LEU A 1 108 ? -1.660 4.019 -10.588 1.00 98.69 108 LEU A CA 1
ATOM 827 C C . LEU A 1 108 ? -2.993 4.679 -10.258 1.00 98.69 108 LEU A C 1
ATOM 829 O O . LEU A 1 108 ? -3.029 5.676 -9.534 1.00 98.69 108 LEU A O 1
ATOM 833 N N . ARG A 1 109 ? -4.085 4.098 -10.752 1.00 98.62 109 ARG A N 1
ATOM 834 C CA . ARG A 1 109 ? -5.446 4.621 -10.599 1.00 98.62 109 ARG A CA 1
ATOM 835 C C . ARG A 1 109 ? -6.301 3.662 -9.807 1.00 98.62 109 ARG A C 1
ATOM 837 O O . ARG A 1 109 ? -6.414 2.489 -10.154 1.00 98.62 109 ARG A O 1
ATOM 844 N N . ASN A 1 110 ? -6.923 4.175 -8.758 1.00 98.62 110 ASN A N 1
ATOM 845 C CA . ASN A 1 110 ? -7.970 3.468 -8.047 1.00 98.62 110 ASN A CA 1
ATOM 846 C C . ASN A 1 110 ? -9.281 3.626 -8.826 1.00 98.62 110 ASN A C 1
ATOM 848 O O . ASN A 1 110 ? -9.757 4.742 -8.991 1.00 98.62 110 ASN A O 1
ATOM 852 N N . ASN A 1 111 ? -9.882 2.527 -9.277 1.00 98.50 111 ASN A N 1
ATOM 853 C CA . ASN A 1 111 ? -11.142 2.553 -10.027 1.00 98.50 111 ASN A CA 1
ATOM 854 C C . ASN A 1 111 ? -12.367 2.293 -9.137 1.00 98.50 111 ASN A C 1
ATOM 856 O O . ASN A 1 111 ? -13.484 2.158 -9.639 1.00 98.50 111 ASN A O 1
ATOM 860 N N . LEU A 1 112 ? -12.174 2.218 -7.818 1.00 98.38 112 LEU A N 1
ATOM 861 C CA . LEU A 1 112 ? -13.227 1.953 -6.847 1.00 98.38 112 LEU A CA 1
ATOM 862 C C . LEU A 1 112 ? -13.784 3.241 -6.231 1.00 98.38 112 LEU A C 1
ATOM 864 O O . LEU A 1 112 ? -13.091 4.245 -6.071 1.00 98.38 112 LEU A O 1
ATOM 868 N N . ASN A 1 113 ? -15.042 3.166 -5.791 1.00 97.88 113 ASN A N 1
ATOM 869 C CA . ASN A 1 113 ? -15.712 4.210 -5.006 1.00 97.88 113 ASN A CA 1
ATOM 870 C C . ASN A 1 113 ? -15.367 4.146 -3.505 1.00 97.88 113 ASN A C 1
ATOM 872 O O . ASN A 1 113 ? -16.218 4.392 -2.650 1.00 97.88 113 ASN A O 1
ATOM 876 N N . GLU A 1 114 ? -14.153 3.735 -3.175 1.00 97.31 114 GLU A N 1
ATOM 877 C CA . GLU A 1 114 ? -13.662 3.616 -1.808 1.00 97.31 114 GLU A CA 1
ATOM 878 C C . GLU A 1 114 ? -12.150 3.813 -1.795 1.00 97.31 114 GLU A C 1
ATOM 880 O O . GLU A 1 114 ? -11.480 3.604 -2.807 1.00 97.31 114 GLU A O 1
ATOM 885 N N . ASP A 1 115 ? -11.618 4.241 -0.655 1.00 98.19 115 ASP A N 1
ATOM 886 C CA . ASP A 1 115 ? -10.185 4.457 -0.498 1.00 98.19 115 ASP A CA 1
ATOM 887 C C . ASP A 1 115 ? -9.448 3.117 -0.387 1.00 98.19 115 ASP A C 1
ATOM 889 O O . ASP A 1 115 ? -9.920 2.172 0.250 1.00 98.19 115 ASP A O 1
ATOM 893 N N . VAL A 1 116 ? -8.243 3.057 -0.947 1.00 98.12 116 VAL A N 1
ATOM 894 C CA . VAL A 1 116 ? -7.397 1.859 -0.936 1.00 98.12 116 VAL A CA 1
ATOM 895 C C . VAL A 1 116 ? -6.022 2.169 -0.359 1.00 98.12 116 VAL A C 1
ATOM 897 O O . VAL A 1 116 ? -5.532 3.300 -0.425 1.00 98.12 116 VAL A O 1
ATOM 900 N N . HIS A 1 117 ? -5.380 1.155 0.215 1.00 97.81 117 HIS A N 1
ATOM 901 C CA . HIS A 1 117 ? -3.989 1.237 0.642 1.00 97.81 117 HIS A CA 1
ATOM 902 C C . HIS A 1 117 ? -3.099 0.598 -0.426 1.00 97.81 117 HIS A C 1
ATOM 904 O O . HIS A 1 117 ? -3.186 -0.606 -0.657 1.00 97.81 117 HIS A O 1
ATOM 910 N N . LEU A 1 118 ? -2.248 1.392 -1.072 1.00 98.06 118 LEU A N 1
ATOM 911 C CA . LEU A 1 118 ? -1.215 0.927 -1.993 1.00 98.06 118 LEU A CA 1
ATOM 912 C C . LEU A 1 118 ? 0.079 0.645 -1.225 1.00 98.06 118 LEU A C 1
ATOM 914 O O . LEU A 1 118 ? 0.571 1.503 -0.493 1.00 98.06 118 LEU A O 1
ATOM 918 N N . PHE A 1 119 ? 0.657 -0.521 -1.479 1.00 97.94 119 PHE A N 1
ATOM 919 C CA . PHE A 1 119 ? 2.050 -0.844 -1.216 1.00 97.94 119 PHE A CA 1
ATOM 920 C C . PHE A 1 119 ? 2.791 -0.967 -2.543 1.00 97.94 119 PHE A C 1
ATOM 922 O O . PHE A 1 119 ? 2.479 -1.844 -3.347 1.00 97.94 119 PHE A O 1
ATOM 929 N N . ASP A 1 120 ? 3.771 -0.101 -2.774 1.00 97.44 120 ASP A N 1
ATOM 930 C CA . ASP A 1 120 ? 4.650 -0.151 -3.941 1.00 97.44 120 ASP A CA 1
ATOM 931 C C . ASP A 1 120 ? 6.077 -0.530 -3.535 1.00 97.44 120 ASP A C 1
ATOM 933 O O . ASP A 1 120 ? 6.597 -0.057 -2.521 1.00 97.44 120 ASP A O 1
ATOM 937 N N . TYR A 1 121 ? 6.704 -1.400 -4.329 1.00 97.88 121 TYR A N 1
ATOM 938 C CA . TYR A 1 121 ? 8.113 -1.754 -4.185 1.00 97.88 121 TYR A CA 1
ATOM 939 C C . TYR A 1 121 ? 8.945 -0.959 -5.184 1.00 97.88 121 TYR A C 1
ATOM 941 O O . TYR A 1 121 ? 8.931 -1.251 -6.387 1.00 97.88 121 TYR A O 1
ATOM 949 N N . TYR A 1 122 ? 9.668 0.035 -4.673 1.00 97.00 122 TYR A N 1
ATOM 950 C CA . TYR A 1 122 ? 10.531 0.897 -5.470 1.00 97.00 122 TYR A CA 1
ATOM 951 C C . TYR A 1 122 ? 11.984 0.451 -5.341 1.00 97.00 122 TYR A C 1
ATOM 953 O O . TYR A 1 122 ? 12.510 0.343 -4.230 1.00 97.00 122 TYR A O 1
ATOM 961 N N . ALA A 1 123 ? 12.627 0.222 -6.481 1.00 97.19 123 ALA A N 1
ATOM 962 C CA . ALA A 1 123 ? 14.047 -0.071 -6.582 1.00 97.19 123 ALA A CA 1
ATOM 963 C C . ALA A 1 123 ? 14.764 1.092 -7.267 1.00 97.19 123 ALA A C 1
ATOM 965 O O . ALA A 1 123 ? 14.297 1.616 -8.279 1.00 97.19 123 ALA A O 1
ATOM 966 N N . PHE A 1 124 ? 15.904 1.488 -6.715 1.00 96.12 124 PHE A N 1
ATOM 967 C CA . PHE A 1 124 ? 16.704 2.599 -7.203 1.00 96.12 124 PHE A CA 1
ATOM 968 C C . PHE A 1 124 ? 18.182 2.259 -7.152 1.00 96.12 124 PHE A C 1
ATOM 970 O O . PHE A 1 124 ? 18.684 1.779 -6.132 1.00 96.12 124 PHE A O 1
ATOM 977 N N . ASP A 1 125 ? 18.873 2.575 -8.237 1.00 95.38 125 ASP A N 1
ATOM 978 C CA . ASP A 1 125 ? 20.315 2.456 -8.342 1.00 95.38 125 ASP A CA 1
ATOM 979 C C . ASP A 1 125 ? 20.863 3.598 -9.196 1.00 95.38 125 ASP A C 1
ATOM 981 O O . ASP A 1 125 ? 20.429 3.798 -10.331 1.00 95.38 125 ASP A O 1
ATOM 985 N N . ASN A 1 126 ? 21.806 4.368 -8.657 1.00 90.94 126 ASN A N 1
ATOM 986 C CA . ASN A 1 126 ? 22.507 5.405 -9.411 1.00 90.94 126 ASN A CA 1
ATOM 987 C C . ASN A 1 126 ? 24.029 5.212 -9.449 1.00 90.94 126 ASN A C 1
ATOM 989 O O . ASN A 1 126 ? 24.758 6.205 -9.512 1.00 90.94 126 ASN A O 1
ATOM 993 N N . ASP A 1 127 ? 24.501 3.964 -9.355 1.00 88.50 127 ASP A N 1
ATOM 994 C CA . ASP A 1 127 ? 25.903 3.535 -9.200 1.00 88.50 127 ASP A CA 1
ATOM 995 C C . ASP A 1 127 ? 26.562 3.969 -7.870 1.00 88.50 127 ASP A C 1
ATOM 997 O O . ASP A 1 127 ? 27.506 3.333 -7.396 1.00 88.50 127 ASP A O 1
ATOM 1001 N N . ALA A 1 128 ? 26.080 5.041 -7.232 1.00 91.50 128 ALA A N 1
ATOM 1002 C CA . ALA A 1 128 ? 26.575 5.537 -5.947 1.00 91.50 128 ALA A CA 1
ATOM 1003 C C . ALA A 1 128 ? 25.713 5.085 -4.758 1.00 91.50 128 ALA A C 1
ATOM 1005 O O . ALA A 1 128 ? 26.222 4.878 -3.654 1.00 91.50 128 ALA A O 1
ATOM 1006 N N . ILE A 1 129 ? 24.405 4.980 -4.970 1.00 92.00 129 ILE A N 1
ATOM 1007 C CA . ILE A 1 129 ? 23.391 4.641 -3.979 1.00 92.00 129 ILE A CA 1
ATOM 1008 C C . ILE A 1 129 ? 22.510 3.559 -4.580 1.00 92.00 129 ILE A C 1
ATOM 1010 O O . ILE A 1 129 ? 21.974 3.729 -5.672 1.00 92.00 129 ILE A O 1
ATOM 1014 N N . HIS A 1 130 ? 22.323 2.497 -3.805 1.00 95.38 130 HIS A N 1
ATOM 1015 C CA . HIS A 1 130 ? 21.401 1.416 -4.096 1.00 95.38 130 HIS A CA 1
ATOM 1016 C C . HIS A 1 130 ? 20.377 1.316 -2.963 1.00 95.38 130 HIS A C 1
ATOM 1018 O O . HIS A 1 130 ? 20.751 1.295 -1.784 1.00 95.38 130 HIS A O 1
ATOM 1024 N N . SER A 1 131 ? 19.093 1.267 -3.306 1.00 96.38 131 SER A N 1
ATOM 1025 C CA . SER A 1 131 ? 18.008 1.091 -2.342 1.00 96.38 131 SER A CA 1
ATOM 1026 C C . SER A 1 131 ? 16.836 0.352 -2.961 1.00 96.38 131 SER A C 1
ATOM 1028 O O . SER A 1 131 ? 16.391 0.703 -4.051 1.00 96.38 131 SER A O 1
ATOM 1030 N N . GLU A 1 132 ? 16.276 -0.594 -2.219 1.00 95.75 132 GLU A N 1
ATOM 1031 C CA . GLU A 1 132 ? 15.021 -1.244 -2.570 1.00 95.75 132 GLU A CA 1
ATOM 1032 C C . GLU A 1 132 ? 14.154 -1.319 -1.318 1.00 95.75 132 GLU A C 1
ATOM 1034 O O . GLU A 1 132 ? 14.597 -1.828 -0.283 1.00 95.75 132 GLU A O 1
ATOM 1039 N N . ASN A 1 133 ? 12.945 -0.767 -1.374 1.00 95.62 133 ASN A N 1
ATOM 1040 C CA . ASN A 1 133 ? 12.073 -0.731 -0.209 1.00 95.62 133 ASN A CA 1
ATOM 1041 C C . ASN A 1 133 ? 10.598 -0.651 -0.593 1.00 95.62 133 ASN A C 1
ATOM 1043 O O . ASN A 1 133 ? 10.221 -0.076 -1.617 1.00 95.62 133 ASN A O 1
ATOM 1047 N N . TRP A 1 134 ? 9.760 -1.175 0.296 1.00 97.25 134 TRP A N 1
ATOM 1048 C CA . TRP A 1 134 ? 8.324 -0.966 0.238 1.00 97.25 134 TRP A CA 1
ATOM 1049 C C . TRP A 1 134 ? 7.955 0.429 0.746 1.00 97.25 134 TRP A C 1
ATOM 1051 O O . TRP A 1 134 ? 8.630 1.002 1.611 1.00 97.25 134 TRP A O 1
ATOM 1061 N N . LYS A 1 135 ? 6.868 0.985 0.214 1.00 94.94 135 LYS A N 1
ATOM 1062 C CA . LYS A 1 135 ? 6.214 2.192 0.728 1.00 94.94 135 LYS A CA 1
ATOM 1063 C C . LYS A 1 135 ? 4.710 1.956 0.769 1.00 94.94 135 LYS A C 1
ATOM 1065 O O . LYS A 1 135 ? 4.141 1.483 -0.204 1.00 94.94 135 LYS A O 1
ATOM 1070 N N . GLY A 1 136 ? 4.085 2.280 1.899 1.00 95.06 136 GLY A N 1
ATOM 1071 C CA . GLY A 1 136 ? 2.633 2.243 2.071 1.00 95.06 136 GLY A CA 1
ATOM 1072 C C . GLY A 1 136 ? 2.040 3.640 1.939 1.00 95.06 136 GLY A C 1
ATOM 1073 O O . GLY A 1 136 ? 2.581 4.600 2.497 1.00 95.06 136 GLY A O 1
ATOM 1074 N N . ARG A 1 137 ? 0.944 3.770 1.198 1.00 95.00 137 ARG A N 1
ATOM 1075 C CA . ARG A 1 137 ? 0.228 5.033 1.012 1.00 95.00 137 ARG A CA 1
ATOM 1076 C C . ARG A 1 137 ? -1.253 4.795 0.756 1.00 95.00 137 ARG A C 1
ATOM 1078 O O . ARG A 1 137 ? -1.651 3.765 0.228 1.00 95.00 137 ARG A O 1
ATOM 1085 N N . ARG A 1 138 ? -2.071 5.784 1.097 1.00 97.38 138 ARG A N 1
ATOM 1086 C CA . ARG A 1 138 ? -3.498 5.794 0.774 1.00 97.38 138 ARG A CA 1
ATOM 1087 C C . ARG A 1 138 ? -3.722 6.424 -0.601 1.00 97.38 138 ARG A C 1
ATOM 1089 O O . ARG A 1 138 ? -3.102 7.440 -0.906 1.00 97.38 138 ARG A O 1
ATOM 1096 N N . ILE A 1 139 ? -4.631 5.845 -1.377 1.00 98.31 139 ILE A N 1
ATOM 1097 C CA . ILE A 1 139 ? -5.202 6.434 -2.591 1.00 98.31 139 ILE A CA 1
ATOM 1098 C C . ILE A 1 139 ? -6.700 6.565 -2.350 1.00 98.31 139 ILE A C 1
ATOM 1100 O O . ILE A 1 139 ? -7.357 5.586 -1.995 1.00 98.31 139 ILE A O 1
ATOM 1104 N N . ASP A 1 140 ? -7.228 7.775 -2.496 1.00 98.56 140 ASP A N 1
ATOM 1105 C CA . ASP A 1 140 ? -8.651 8.023 -2.278 1.00 98.56 140 ASP A CA 1
ATOM 1106 C C . ASP A 1 140 ? -9.516 7.341 -3.357 1.00 98.56 140 ASP A C 1
ATOM 1108 O O . ASP A 1 140 ? -9.020 6.919 -4.409 1.00 98.56 140 ASP A O 1
ATOM 1112 N N . ALA A 1 141 ? -10.818 7.224 -3.096 1.00 98.44 141 ALA A N 1
ATOM 1113 C CA . ALA A 1 141 ? -11.809 6.762 -4.070 1.00 98.44 141 ALA A CA 1
ATOM 1114 C C . ALA A 1 141 ? -11.680 7.504 -5.414 1.00 98.44 141 ALA A C 1
ATOM 1116 O O . ALA A 1 141 ? -11.679 8.737 -5.449 1.00 98.44 141 ALA A O 1
ATOM 1117 N N . TYR A 1 142 ? -11.584 6.756 -6.518 1.00 98.50 142 TYR A N 1
ATOM 1118 C CA . TYR A 1 142 ? -11.327 7.281 -7.871 1.00 98.50 142 TYR A CA 1
ATOM 1119 C C . TYR A 1 142 ? -10.068 8.158 -8.015 1.00 98.50 142 TYR A C 1
ATOM 1121 O O . TYR A 1 142 ? -9.952 8.939 -8.961 1.00 98.50 142 TYR A O 1
ATOM 1129 N N . GLY A 1 143 ? -9.148 8.075 -7.054 1.00 98.56 143 GLY A N 1
ATOM 1130 C CA . GLY A 1 143 ? -7.911 8.836 -7.033 1.00 98.56 143 GLY A CA 1
ATOM 1131 C C . GLY A 1 143 ? -6.792 8.177 -7.831 1.00 98.56 143 GLY A C 1
ATOM 1132 O O . GLY A 1 143 ? -6.869 7.020 -8.248 1.00 98.56 143 GLY A O 1
ATOM 1133 N N . GLU A 1 144 ? -5.703 8.920 -7.981 1.00 98.31 144 GLU A N 1
ATOM 1134 C CA . GLU A 1 144 ? -4.481 8.443 -8.614 1.00 98.31 144 GLU A CA 1
ATOM 1135 C C . GLU A 1 144 ? -3.258 8.753 -7.754 1.00 98.31 144 GLU A C 1
ATOM 1137 O O . GLU A 1 144 ? -3.234 9.701 -6.963 1.00 98.31 144 GLU A O 1
ATOM 1142 N N . TRP A 1 145 ? -2.229 7.935 -7.922 1.00 98.25 145 TRP A N 1
ATOM 1143 C CA . TRP A 1 145 ? -0.900 8.181 -7.396 1.00 98.25 145 TRP A CA 1
ATOM 1144 C C . TRP A 1 145 ? 0.123 8.019 -8.514 1.00 98.25 145 TRP A C 1
ATOM 1146 O O . TRP A 1 145 ? -0.009 7.132 -9.354 1.00 98.25 145 TRP A O 1
ATOM 1156 N N . SER A 1 146 ? 1.169 8.843 -8.493 1.00 97.94 146 SER A N 1
ATOM 1157 C CA . SER A 1 146 ? 2.270 8.738 -9.440 1.00 97.94 146 SER A CA 1
ATOM 1158 C C . SER A 1 146 ? 3.638 8.869 -8.778 1.00 97.94 146 SER A C 1
ATOM 1160 O O . SER A 1 146 ? 3.790 9.619 -7.808 1.00 97.94 146 SER A O 1
ATOM 1162 N N . ASP A 1 147 ? 4.644 8.217 -9.359 1.00 97.25 147 ASP A N 1
ATOM 1163 C CA . ASP A 1 147 ? 6.062 8.449 -9.060 1.00 97.25 147 ASP A CA 1
ATOM 1164 C C . ASP A 1 147 ? 6.897 8.483 -10.339 1.00 97.25 147 ASP A C 1
ATOM 1166 O O . ASP A 1 147 ? 6.544 7.870 -11.350 1.00 97.25 147 ASP A O 1
ATOM 1170 N N . GLN A 1 148 ? 8.032 9.176 -10.286 1.00 95.81 148 GLN A N 1
ATOM 1171 C CA . GLN A 1 148 ? 8.946 9.226 -11.418 1.00 95.81 148 GLN A CA 1
ATOM 1172 C C . GLN A 1 148 ? 9.801 7.956 -11.472 1.00 95.81 148 GLN A C 1
ATOM 1174 O O . GLN A 1 148 ? 10.455 7.568 -10.498 1.00 95.81 148 GLN A O 1
ATOM 1179 N N . VAL A 1 149 ? 9.851 7.349 -12.654 1.00 96.19 149 VAL A N 1
ATOM 1180 C CA . VAL A 1 149 ? 10.747 6.242 -12.985 1.00 96.19 149 VAL A CA 1
ATOM 1181 C C . VAL A 1 149 ? 11.778 6.684 -14.013 1.00 96.19 149 VAL A C 1
ATOM 1183 O O . VAL A 1 149 ? 11.573 7.642 -14.764 1.00 96.19 149 VAL A O 1
ATOM 1186 N N . SER A 1 150 ? 12.914 5.998 -14.040 1.00 94.12 150 SER A N 1
ATOM 1187 C CA . SER A 1 150 ? 13.988 6.285 -14.982 1.00 94.12 150 SER A CA 1
ATOM 1188 C C . SER A 1 150 ? 14.796 5.043 -15.321 1.00 94.12 150 SER A C 1
ATOM 1190 O O . SER A 1 150 ? 14.870 4.107 -14.527 1.00 94.12 150 SER A O 1
ATOM 1192 N N . HIS A 1 151 ? 15.415 5.060 -16.496 1.00 91.88 151 HIS A N 1
ATOM 1193 C CA . HIS A 1 151 ? 16.382 4.059 -16.939 1.00 91.88 151 HIS A CA 1
ATOM 1194 C C . HIS A 1 151 ? 17.454 4.752 -17.775 1.00 91.88 151 HIS A C 1
ATOM 1196 O O . HIS A 1 151 ? 17.132 5.563 -18.644 1.00 91.88 151 HIS A O 1
ATOM 1202 N N . THR A 1 152 ? 18.724 4.481 -17.500 1.00 87.56 152 THR A N 1
ATOM 1203 C CA . THR A 1 152 ? 19.859 5.005 -18.266 1.00 87.56 152 THR A CA 1
ATOM 1204 C C . THR A 1 152 ? 20.927 3.935 -18.402 1.00 87.56 152 THR A C 1
ATOM 1206 O O . THR A 1 152 ? 21.377 3.385 -17.403 1.00 87.56 152 THR A O 1
ATOM 1209 N N . GLU A 1 153 ? 21.376 3.693 -19.632 1.00 84.25 153 GLU A N 1
ATOM 1210 C CA . GLU A 1 153 ? 22.501 2.803 -19.933 1.00 84.25 153 GLU A CA 1
ATOM 1211 C C . GLU A 1 153 ? 23.730 3.625 -20.346 1.00 84.25 153 GLU A C 1
ATOM 1213 O O . GLU A 1 153 ? 23.650 4.487 -21.227 1.00 84.25 153 GLU A O 1
ATOM 1218 N N . TYR A 1 154 ? 24.877 3.365 -19.715 1.00 78.69 154 TYR A N 1
ATOM 1219 C CA . TYR A 1 154 ? 26.130 4.094 -19.938 1.00 78.69 154 TYR A CA 1
ATOM 1220 C C . TYR A 1 154 ? 27.091 3.345 -20.880 1.00 78.69 154 TYR A C 1
ATOM 1222 O O . TYR A 1 154 ? 26.907 2.187 -21.246 1.00 78.69 154 TYR A O 1
ATOM 1230 N N . VAL A 1 155 ? 28.165 4.024 -21.309 1.00 77.19 155 VAL A N 1
ATOM 1231 C CA . VAL A 1 155 ? 29.162 3.498 -22.279 1.00 77.19 155 VAL A CA 1
ATOM 1232 C C . VAL A 1 155 ? 29.874 2.262 -21.801 1.00 77.19 155 VAL A C 1
ATOM 1234 O O . VAL A 1 155 ? 30.212 1.391 -22.602 1.00 77.19 155 VAL A O 1
ATOM 1237 N N . ASP A 1 156 ? 30.205 2.285 -20.522 1.00 82.44 156 ASP A N 1
ATOM 1238 C CA . ASP A 1 156 ? 30.936 1.249 -19.821 1.00 82.44 156 ASP A CA 1
ATOM 1239 C C . ASP A 1 156 ? 30.033 0.057 -19.486 1.00 82.44 156 ASP A C 1
ATOM 1241 O O . ASP A 1 156 ? 30.531 -0.959 -19.010 1.00 82.44 156 ASP A O 1
ATOM 1245 N N . GLY A 1 157 ? 28.739 0.152 -19.812 1.00 80.50 157 GLY A N 1
ATOM 1246 C CA . GLY A 1 157 ? 27.734 -0.865 -19.560 1.00 80.50 157 GLY A CA 1
ATOM 1247 C C . GLY A 1 157 ? 27.100 -0.771 -18.175 1.00 80.50 157 GLY A C 1
ATOM 1248 O O . GLY A 1 157 ? 26.314 -1.661 -17.852 1.00 80.50 157 GLY A O 1
ATOM 1249 N N . SER A 1 158 ? 27.413 0.252 -17.363 1.00 84.56 158 SER A N 1
ATOM 1250 C CA . SER A 1 158 ? 26.656 0.491 -16.130 1.00 84.56 158 SER A CA 1
ATOM 1251 C C . SER A 1 158 ? 25.231 0.947 -16.453 1.00 84.56 158 SER A C 1
ATOM 1253 O O . SER A 1 158 ? 24.941 1.437 -17.553 1.00 84.56 158 SER A O 1
ATOM 1255 N N . VAL A 1 159 ? 24.319 0.731 -15.506 1.00 87.06 159 VAL A N 1
ATOM 1256 C CA . VAL A 1 159 ? 22.903 1.070 -15.648 1.00 87.06 159 VAL A CA 1
ATOM 1257 C C . VAL A 1 159 ? 22.441 1.746 -14.374 1.00 87.06 159 VAL A C 1
ATOM 1259 O O . VAL A 1 159 ? 22.585 1.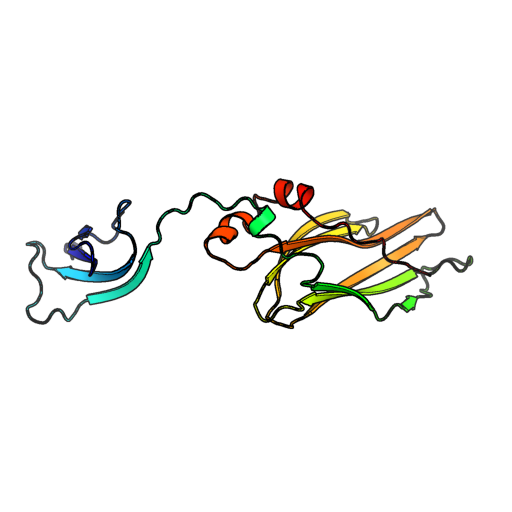180 -13.294 1.00 87.06 159 VAL A O 1
ATOM 1262 N N . THR A 1 160 ? 21.821 2.912 -14.518 1.00 91.50 160 THR A N 1
ATOM 1263 C CA . THR A 1 160 ? 21.119 3.574 -13.418 1.00 91.50 160 THR A CA 1
ATOM 1264 C C . THR A 1 160 ? 19.624 3.579 -13.679 1.00 91.50 160 THR A C 1
ATOM 1266 O O . THR A 1 160 ? 19.173 3.661 -14.827 1.00 91.50 160 THR A O 1
ATOM 1269 N N . TYR A 1 161 ? 18.839 3.437 -12.618 1.00 93.38 161 TYR A N 1
ATOM 1270 C CA . TYR A 1 161 ? 17.396 3.307 -12.716 1.00 93.38 161 TYR A CA 1
ATOM 1271 C C . TYR A 1 161 ? 16.681 3.741 -11.439 1.00 93.38 161 TYR A C 1
ATOM 1273 O O . TYR A 1 161 ? 17.227 3.741 -10.337 1.00 93.38 161 TYR A O 1
ATOM 1281 N N . GLY A 1 162 ? 15.408 4.069 -11.613 1.00 95.94 162 GLY A N 1
ATOM 1282 C CA . GLY A 1 162 ? 14.417 4.118 -10.549 1.00 95.94 162 GLY A CA 1
ATOM 1283 C C . GLY A 1 162 ? 13.153 3.476 -11.089 1.00 95.94 162 GLY A C 1
ATOM 1284 O O . GLY A 1 162 ? 12.638 3.942 -12.101 1.00 95.94 162 GLY A O 1
ATOM 1285 N N . GLU A 1 163 ? 12.677 2.396 -10.485 1.00 96.31 163 GLU A N 1
ATOM 1286 C CA . GLU A 1 163 ? 11.584 1.601 -11.042 1.00 96.31 163 GLU A CA 1
ATOM 1287 C C . GLU A 1 163 ? 10.650 1.061 -9.958 1.00 96.31 163 GLU A C 1
ATOM 1289 O O . GLU A 1 163 ? 11.074 0.658 -8.875 1.00 96.31 163 GLU A O 1
ATOM 1294 N N . ILE A 1 164 ? 9.358 1.024 -10.281 1.00 97.88 164 ILE A N 1
ATOM 1295 C CA . ILE A 1 164 ? 8.359 0.286 -9.510 1.00 97.88 164 ILE A CA 1
ATOM 1296 C C . ILE A 1 164 ? 8.362 -1.145 -10.037 1.00 97.88 164 ILE A C 1
ATOM 1298 O O . ILE A 1 164 ? 8.076 -1.363 -11.212 1.00 97.88 164 ILE A O 1
ATOM 1302 N N . ARG A 1 165 ? 8.692 -2.120 -9.185 1.00 97.75 165 ARG A N 1
ATOM 1303 C CA . ARG A 1 165 ? 8.744 -3.538 -9.588 1.00 97.75 165 ARG A CA 1
ATOM 1304 C C . ARG A 1 165 ? 7.479 -4.303 -9.231 1.00 97.75 165 ARG A C 1
ATOM 1306 O O . ARG A 1 165 ? 7.172 -5.306 -9.872 1.00 97.75 165 ARG A O 1
ATOM 1313 N N . LYS A 1 166 ? 6.791 -3.894 -8.163 1.00 98.00 166 LYS A N 1
ATOM 1314 C CA . LYS A 1 166 ? 5.625 -4.599 -7.616 1.00 98.00 166 LYS A CA 1
ATOM 1315 C C . LYS A 1 166 ? 4.652 -3.620 -6.988 1.00 98.00 166 LYS A C 1
ATOM 1317 O O . LYS A 1 166 ? 5.073 -2.609 -6.423 1.00 98.00 166 LYS A O 1
ATOM 1322 N N . ILE A 1 167 ? 3.376 -3.972 -7.045 1.00 98.25 167 ILE A N 1
ATOM 1323 C CA . ILE A 1 167 ? 2.286 -3.245 -6.399 1.00 98.25 167 ILE A CA 1
ATOM 1324 C C . ILE A 1 167 ? 1.358 -4.225 -5.685 1.00 98.25 167 ILE A C 1
ATOM 1326 O O . ILE A 1 167 ? 1.087 -5.321 -6.171 1.00 98.25 167 ILE A O 1
ATOM 1330 N N . LEU A 1 168 ? 0.849 -3.828 -4.530 1.00 98.19 168 LEU A N 1
ATOM 1331 C CA . LEU A 1 168 ? -0.174 -4.549 -3.787 1.00 98.19 168 LEU A CA 1
ATOM 1332 C C . LEU A 1 168 ? -1.179 -3.532 -3.267 1.00 98.19 168 LEU A C 1
ATOM 1334 O O . LEU A 1 168 ? -0.807 -2.605 -2.556 1.00 98.19 168 LEU A O 1
ATOM 1338 N N . LEU A 1 169 ? -2.450 -3.709 -3.607 1.00 98.25 169 LEU A N 1
ATOM 1339 C CA . LEU A 1 169 ? -3.520 -2.864 -3.100 1.00 98.25 169 LEU A CA 1
ATOM 1340 C C . LEU A 1 169 ? -4.342 -3.662 -2.097 1.00 98.25 169 LEU A C 1
ATOM 1342 O O . LEU A 1 169 ? -4.757 -4.783 -2.393 1.00 98.25 169 LEU A O 1
ATOM 1346 N N . LEU A 1 170 ? -4.582 -3.083 -0.924 1.00 97.44 170 LEU A N 1
ATOM 1347 C CA . LEU A 1 170 ? -5.422 -3.654 0.123 1.00 97.44 170 LEU A CA 1
ATOM 1348 C C . LEU A 1 170 ? -6.599 -2.725 0.438 1.00 97.44 170 LEU A C 1
ATOM 1350 O O . LEU A 1 170 ? -6.472 -1.499 0.396 1.00 97.44 170 LEU A O 1
ATOM 1354 N N . LYS A 1 171 ? -7.730 -3.314 0.828 1.00 95.94 171 LYS A N 1
ATOM 1355 C CA . LYS A 1 171 ? -8.871 -2.589 1.400 1.00 95.94 171 LYS A CA 1
ATOM 1356 C C . LYS A 1 171 ? -8.464 -1.858 2.677 1.00 95.94 171 LYS A C 1
ATOM 1358 O O . LYS A 1 171 ? -7.727 -2.407 3.502 1.00 95.94 171 LYS A O 1
ATOM 1363 N N . ILE A 1 172 ? -9.001 -0.657 2.881 1.00 93.62 172 ILE A N 1
ATOM 1364 C CA . ILE A 1 172 ? -8.943 0.042 4.170 1.00 93.62 172 ILE A CA 1
ATOM 1365 C C . ILE A 1 172 ? -10.151 -0.399 5.003 1.00 93.62 172 ILE A C 1
ATOM 1367 O O . ILE A 1 172 ? -11.157 0.295 5.100 1.00 93.62 172 ILE A O 1
ATOM 1371 N N . ASP A 1 173 ? -10.034 -1.594 5.579 1.00 88.94 173 ASP A N 1
ATOM 1372 C CA . ASP A 1 173 ? -11.062 -2.241 6.396 1.00 88.94 173 ASP A CA 1
ATOM 1373 C C . ASP A 1 173 ? -10.469 -2.644 7.766 1.00 88.94 173 ASP A C 1
ATOM 1375 O O . ASP A 1 173 ? -9.302 -3.065 7.810 1.00 88.94 173 ASP A O 1
ATOM 1379 N N . PRO A 1 174 ? -11.212 -2.524 8.886 1.00 85.81 174 PRO A N 1
ATOM 1380 C CA . PRO A 1 174 ? -10.756 -2.971 10.205 1.00 85.81 174 PRO A CA 1
ATOM 1381 C C . PRO A 1 174 ? -10.228 -4.413 10.247 1.00 85.81 174 PRO A C 1
ATOM 1383 O O . PRO A 1 174 ? -9.281 -4.691 10.984 1.00 85.81 174 PRO A O 1
ATOM 1386 N N . GLU A 1 175 ? -10.776 -5.324 9.443 1.00 86.06 175 GLU A N 1
ATOM 1387 C CA . GLU A 1 175 ? -10.339 -6.725 9.367 1.00 86.06 175 GLU A CA 1
ATOM 1388 C C . GLU A 1 175 ? -9.008 -6.875 8.599 1.00 86.06 175 GLU A C 1
ATOM 1390 O O . GLU A 1 175 ? -8.234 -7.810 8.837 1.00 86.06 175 GLU A O 1
ATOM 1395 N N . CYS A 1 176 ? -8.692 -5.906 7.734 1.00 89.75 176 CYS A N 1
ATOM 1396 C CA . CYS A 1 176 ? -7.517 -5.894 6.864 1.00 89.75 176 CYS A CA 1
ATOM 1397 C C . CYS A 1 176 ? -6.345 -5.059 7.396 1.00 89.75 176 CYS A C 1
ATOM 1399 O O . CYS A 1 176 ? -5.218 -5.209 6.916 1.00 89.75 176 CYS A O 1
ATOM 1401 N N . ILE A 1 177 ? -6.566 -4.207 8.403 1.00 87.31 177 ILE A N 1
ATOM 1402 C CA . ILE A 1 177 ? -5.560 -3.250 8.896 1.00 87.31 177 ILE A CA 1
ATOM 1403 C C . ILE A 1 177 ? -4.272 -3.922 9.398 1.00 87.31 177 ILE A C 1
ATOM 1405 O O . ILE A 1 177 ? -3.181 -3.374 9.270 1.00 87.31 177 ILE A O 1
ATOM 1409 N N . GLN A 1 178 ? -4.370 -5.157 9.895 1.00 86.88 178 GLN A N 1
ATOM 1410 C CA . GLN A 1 178 ? -3.225 -5.957 10.347 1.00 86.88 178 GLN A CA 1
ATOM 1411 C C . GLN A 1 178 ? -2.223 -6.308 9.233 1.00 86.88 178 GLN A C 1
ATOM 1413 O O . GLN A 1 178 ? -1.074 -6.649 9.521 1.00 86.88 178 GLN A O 1
ATOM 1418 N N . TYR A 1 179 ? -2.653 -6.254 7.970 1.00 91.56 179 TYR A N 1
ATOM 1419 C CA . TYR A 1 179 ? -1.818 -6.520 6.799 1.00 91.56 179 TYR A CA 1
ATOM 1420 C C . TYR A 1 179 ? -1.118 -5.267 6.276 1.00 91.56 179 TYR A C 1
ATOM 1422 O O . TYR A 1 179 ? -0.294 -5.377 5.374 1.00 91.56 179 TYR A O 1
ATOM 1430 N N . GLN A 1 180 ? -1.422 -4.099 6.848 1.00 89.62 180 GLN A N 1
ATOM 1431 C CA . GLN A 1 180 ? -0.877 -2.808 6.431 1.00 89.62 180 GLN A CA 1
ATOM 1432 C C . GLN A 1 180 ? 0.333 -2.356 7.275 1.00 89.62 180 GLN A C 1
ATOM 1434 O O . GLN A 1 180 ? 0.884 -1.284 7.045 1.00 89.62 180 GLN A O 1
ATOM 1439 N N . ASP A 1 181 ? 0.756 -3.163 8.254 1.00 85.88 181 ASP A N 1
ATOM 1440 C CA . ASP A 1 181 ? 1.918 -2.899 9.111 1.00 85.88 181 ASP A CA 1
ATOM 1441 C C . ASP A 1 181 ? 3.237 -3.104 8.339 1.00 85.88 181 ASP A C 1
ATOM 1443 O O . ASP A 1 181 ? 3.398 -4.083 7.610 1.00 85.88 181 ASP A O 1
ATOM 1447 N N . THR A 1 182 ? 4.215 -2.216 8.531 1.00 83.25 182 THR A N 1
ATOM 1448 C CA . THR A 1 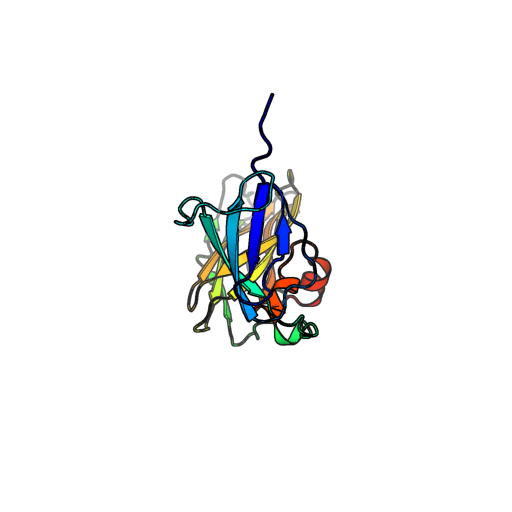182 ? 5.528 -2.273 7.867 1.00 83.25 182 THR A CA 1
ATOM 1449 C C . THR A 1 182 ? 6.334 -3.526 8.203 1.00 83.25 182 THR A C 1
ATOM 1451 O O . THR A 1 182 ? 7.252 -3.875 7.470 1.00 83.25 182 THR A O 1
ATOM 1454 N N . ASN A 1 183 ? 5.985 -4.276 9.251 1.00 87.94 183 ASN A N 1
ATOM 1455 C CA . ASN A 1 183 ? 6.588 -5.588 9.516 1.00 87.94 183 ASN A CA 1
ATOM 1456 C C . ASN A 1 183 ? 6.080 -6.724 8.595 1.00 87.94 183 ASN A C 1
ATOM 1458 O O . ASN A 1 183 ? 6.499 -7.875 8.762 1.00 87.94 183 ASN A O 1
ATOM 1462 N N . LYS A 1 184 ? 5.187 -6.433 7.638 1.00 92.31 184 LYS A N 1
ATOM 1463 C CA . LYS A 1 184 ? 4.571 -7.410 6.725 1.00 92.31 184 LYS A CA 1
ATOM 1464 C C . LYS A 1 184 ? 5.202 -7.469 5.333 1.00 92.31 184 LYS A C 1
ATOM 1466 O O . LYS A 1 184 ? 4.654 -8.144 4.471 1.00 92.31 184 LYS A O 1
ATOM 1471 N N . GLU A 1 185 ? 6.368 -6.872 5.101 1.00 94.06 185 GLU A N 1
ATOM 1472 C CA . GLU A 1 185 ? 7.006 -6.850 3.770 1.00 94.06 185 GLU A CA 1
ATOM 1473 C C . GLU A 1 185 ? 7.157 -8.234 3.114 1.00 94.06 185 GLU A C 1
ATOM 1475 O O . GLU A 1 185 ? 6.902 -8.376 1.923 1.00 94.06 185 GLU A O 1
ATOM 1480 N N . ALA A 1 186 ? 7.497 -9.280 3.877 1.00 92.69 186 ALA A N 1
ATOM 1481 C CA . ALA A 1 186 ? 7.598 -10.644 3.341 1.00 92.69 186 ALA A CA 1
ATOM 1482 C C . ALA A 1 186 ? 6.250 -11.202 2.844 1.00 92.69 186 ALA A C 1
ATOM 1484 O O . ALA A 1 186 ? 6.206 -12.027 1.935 1.00 92.69 186 ALA A O 1
ATOM 1485 N N . LEU A 1 187 ? 5.149 -10.760 3.452 1.00 91.69 187 LEU A N 1
ATOM 1486 C CA . LEU A 1 187 ? 3.798 -11.101 3.024 1.00 91.69 187 LEU A CA 1
ATOM 1487 C C . LEU A 1 187 ? 3.417 -10.310 1.770 1.00 91.69 187 LEU A C 1
ATOM 1489 O O . LEU A 1 187 ? 2.851 -10.884 0.845 1.00 91.69 187 LEU A O 1
ATOM 1493 N N . TRP A 1 188 ? 3.756 -9.019 1.717 1.00 95.75 188 TRP A N 1
ATOM 1494 C CA . TRP A 1 188 ? 3.529 -8.194 0.529 1.00 95.75 188 TRP A CA 1
ATOM 1495 C C . TRP A 1 188 ? 4.270 -8.754 -0.679 1.00 95.75 188 TRP A C 1
ATOM 1497 O O . TRP A 1 188 ? 3.679 -8.930 -1.737 1.00 95.75 188 TRP A O 1
ATOM 1507 N N . GLU A 1 189 ? 5.525 -9.144 -0.482 1.00 95.56 189 GLU A N 1
ATOM 1508 C CA . GLU A 1 189 ? 6.368 -9.787 -1.484 1.00 95.56 189 GLU A CA 1
ATOM 1509 C C . GLU A 1 189 ? 5.730 -11.045 -2.092 1.00 95.56 189 GLU A C 1
ATOM 1511 O O . GLU A 1 189 ? 5.830 -11.262 -3.297 1.00 95.56 189 GLU A O 1
ATOM 1516 N N . ALA A 1 190 ? 5.041 -11.854 -1.283 1.00 94.31 190 ALA A N 1
ATOM 1517 C CA . ALA A 1 190 ? 4.391 -13.076 -1.749 1.00 94.31 190 ALA A CA 1
ATOM 1518 C C . ALA A 1 190 ? 3.090 -12.826 -2.532 1.00 94.31 190 ALA A C 1
ATOM 1520 O O . ALA A 1 190 ? 2.703 -13.670 -3.340 1.00 94.31 190 ALA A O 1
ATOM 1521 N N . MET A 1 191 ? 2.413 -11.702 -2.279 1.00 95.00 191 MET A N 1
ATOM 1522 C CA . MET A 1 191 ? 1.058 -11.435 -2.785 1.00 95.00 191 MET A CA 1
ATOM 1523 C C . MET A 1 191 ? 0.995 -10.337 -3.847 1.00 95.00 191 MET A C 1
ATOM 1525 O O . MET A 1 191 ? -0.026 -10.194 -4.518 1.00 95.00 191 MET A O 1
ATOM 1529 N N . ALA A 1 192 ? 2.050 -9.538 -3.984 1.00 97.06 192 ALA A N 1
ATOM 1530 C CA . ALA A 1 192 ? 2.057 -8.393 -4.873 1.00 97.06 192 ALA A CA 1
ATOM 1531 C C . ALA A 1 192 ? 2.004 -8.787 -6.351 1.00 97.06 192 ALA A C 1
ATOM 1533 O O . ALA A 1 192 ? 2.558 -9.795 -6.795 1.00 97.06 192 ALA A O 1
ATOM 1534 N N . PHE A 1 193 ? 1.373 -7.918 -7.129 1.00 97.12 193 PHE A N 1
ATOM 1535 C CA . PHE A 1 193 ? 1.356 -7.994 -8.573 1.00 97.12 193 PHE A CA 1
ATOM 1536 C C . PHE A 1 193 ? 2.693 -7.481 -9.138 1.00 97.12 193 PHE A C 1
ATOM 1538 O O . PHE A 1 193 ? 3.120 -6.378 -8.772 1.00 97.12 193 PHE A O 1
ATOM 1545 N N . PRO A 1 194 ? 3.369 -8.239 -10.020 1.00 97.62 194 PRO A N 1
ATOM 1546 C CA . PRO A 1 194 ? 4.587 -7.778 -10.673 1.00 97.62 194 PRO A CA 1
ATOM 1547 C C . PRO A 1 194 ? 4.261 -6.711 -11.724 1.00 97.62 194 PRO A C 1
ATOM 1549 O O . PRO A 1 194 ? 3.419 -6.920 -12.593 1.00 97.62 194 PRO A O 1
ATOM 1552 N N . VAL A 1 195 ? 4.956 -5.580 -11.666 1.00 97.56 195 VAL A N 1
ATOM 1553 C CA . VAL A 1 195 ? 4.853 -4.515 -12.668 1.00 97.56 195 VAL A CA 1
ATOM 1554 C C . VAL A 1 195 ? 5.794 -4.834 -13.826 1.00 97.56 195 VAL A C 1
ATOM 1556 O O . VAL A 1 195 ? 6.939 -5.245 -13.616 1.00 97.56 195 VAL A O 1
ATOM 1559 N N . GLU A 1 196 ? 5.309 -4.683 -15.059 1.00 96.38 196 GLU A N 1
ATOM 1560 C CA . GLU A 1 196 ? 6.156 -4.881 -16.236 1.00 96.38 196 GLU A CA 1
ATOM 1561 C C . GLU A 1 196 ? 7.261 -3.826 -16.271 1.00 96.38 196 GLU A C 1
ATOM 1563 O O . GLU A 1 196 ? 7.042 -2.672 -15.917 1.00 96.38 196 GLU A O 1
ATOM 1568 N N . LYS A 1 197 ? 8.458 -4.217 -16.715 1.00 91.69 197 LYS A N 1
ATOM 1569 C CA . LYS A 1 197 ? 9.610 -3.315 -16.740 1.00 91.69 197 LYS A CA 1
ATOM 1570 C C . LYS A 1 197 ? 9.301 -2.058 -17.560 1.00 91.69 197 LYS A C 1
ATOM 1572 O O . LYS A 1 197 ? 8.776 -2.167 -18.667 1.00 91.69 197 LYS A O 1
ATOM 1577 N N . PHE A 1 198 ? 9.714 -0.895 -17.048 1.00 91.56 198 PHE A N 1
ATOM 1578 C CA . PHE A 1 198 ? 9.594 0.390 -17.736 1.00 91.56 198 PHE A CA 1
ATOM 1579 C C . PHE A 1 198 ? 10.152 0.301 -19.172 1.00 91.56 198 PHE A C 1
ATOM 1581 O O . PHE A 1 198 ? 11.355 0.063 -19.341 1.00 91.56 198 PHE A O 1
ATOM 1588 N N . PRO A 1 199 ? 9.307 0.466 -20.213 1.00 85.88 199 PRO A N 1
ATOM 1589 C CA . PRO A 1 199 ? 9.728 0.310 -21.599 1.00 85.88 199 PRO A CA 1
ATOM 1590 C C . PRO A 1 199 ? 10.433 1.580 -22.089 1.00 85.88 199 PRO A C 1
ATOM 1592 O O . PRO A 1 199 ? 9.866 2.369 -22.843 1.00 85.88 199 PRO A O 1
ATOM 1595 N N . CYS A 1 200 ? 11.673 1.785 -21.642 1.00 81.69 200 CYS A N 1
ATOM 1596 C CA . CYS A 1 200 ? 12.566 2.795 -22.210 1.00 81.69 200 CYS A CA 1
ATOM 1597 C C . CYS A 1 200 ? 12.807 2.458 -23.699 1.00 81.69 200 CYS A C 1
ATOM 1599 O O . CYS A 1 200 ? 13.257 1.338 -23.965 1.00 81.69 200 CYS A O 1
ATOM 1601 N N . PRO A 1 201 ? 12.432 3.349 -24.647 1.00 66.62 201 PRO A N 1
ATOM 1602 C CA . PRO A 1 201 ? 12.558 3.110 -26.090 1.00 66.62 201 PRO A CA 1
ATOM 1603 C C . PRO A 1 201 ? 13.982 2.860 -26.584 1.00 66.62 201 PRO A C 1
ATOM 1605 O O . PRO A 1 201 ? 14.923 3.092 -25.805 1.00 66.62 201 PRO A O 1
#

Foldseek 3Di:
DDFDFKKWKAWPPPGTQDIDPDGDDDDDDAFKTWIKIFTDHPVRHHDPVRPGMDTDIDGHHDPDPQDDCVVFFDDPVQKDKDWAPKDFDPDPQADPPPDTKIKTKTKMWGAAQAKKKKWWWKWWDPPVDTDTAIDIDIAGGRGMDIDMWIWDAHPVGDITIIDTFWMTIGDPDPSNVVCRDRVNVVVCVVPTDTDDPDPRD

Sequence (201 aa):
MQKPNTVQWTSSRDGILGTGHIITVSDLSIGVHRIQAELCNSQGEFTNNHLYQDSIQIEIYEKAEPLAIEACIIPTDGYDWSYEDIESRIGTGGNAKGMPSCVANFVLRNNLNEDVHLFDYYAFDNDAIHSENWKGRRIDAYGEWSDQVSHTEYVDGSVTYGEIRKILLLKIDPECIQYQDTNKEALWEAMAFPVEKFPCP

Radius of gyration: 26.87 Å; chains: 1; bounding box: 53×34×80 Å

pLDDT: mean 88.48, std 13.23, range [38.53, 98.69]

Secondary structure (DSSP, 8-state):
-----EEEEEETTTEEEEESS----S-PPSEEEEEEEEEE-TTSPBPTT--SEEEEEEEE---PPPPPHHHHBPPTTSEEEEEEEEEEE--TTS-TT-PPEEEEEEEEEE-SSS-EEEEEEEEEE-SS-EEEEEEEEEE-TT-EEEEEEEEEE-TTS-EEEEEEEEEEEEE--TTTGGGSSGGGHHHHHHHPEEPPP----